Protein AF-A0A4D9E7C3-F1 (afdb_monomer_lite)

Secondary structure (DSSP, 8-state):
--HHHHHHHHHHHHHTT-S------PPPTTSS---GGG--B-S-TT--HHHHHHTT-EE--SSTTS-SEE-----STTSTT---GGGPPB-S-TT--HHHHHHTT-EE--SSTTS-SEE--S-TT-GGGG---GGGPPB-S-TT--HHHHHHTT-EE--SSTTS-SEEPPPPP-S---------S---------TT---SSSSSS--

Organism: NCBI:txid55544

pLDDT: mean 75.56, std 19.58, range [35.19, 97.5]

InterPro domains:
  IPR000519 P-type trefoil domain [PF00088] (32-72)
  IPR000519 P-type trefoil domain [PF00088] (81-121)
  IPR000519 P-type trefoil domain [PF00088] (130-170)
  IPR000519 P-type trefoil domain [PS51448] (30-73)
  IPR000519 P-type trefoil domain [PS51448] (79-122)
  IPR000519 P-type trefoil domain [PS51448] (128-171)
  IPR000519 P-type trefoil domain [SM00018] (30-76)
  IPR000519 P-type trefoil domain [SM00018] (79-125)
  IPR000519 P-type trefoil domain [SM00018] (128-174)
  IPR000519 P-type trefoil domain [cd00111] (30-72)
  IPR000519 P-type trefoil domain [cd00111] (79-121)
  IPR000519 P-type trefoil domain [cd00111] (129-170)
  IPR017957 P-type trefoil, conserved site [PS00025] (39-59)
  IPR017957 P-type trefoil, conserved site [PS00025] (137-157)
  IPR017994 P-type trefoil, chordata [PR00680] (134-146)
  IPR017994 P-type trefoil, chordata [PR00680] (146-158)
  IPR017994 P-type trefoil, chordata [PR00680] (158-170)
  IPR017994 P-type trefoil, chordata [PTHR13826] (1-73)
  IPR044913 P-type trefoil domain superfamily [G3DSA:4.10.110.10] (34-72)
  IPR044913 P-type trefoil domain superfamily [G3DSA:4.10.110.10] (83-121)

Structure (mmCIF, N/CA/C/O backbone):
data_AF-A0A4D9E7C3-F1
#
_entry.id   AF-A0A4D9E7C3-F1
#
loop_
_atom_site.group_PDB
_atom_site.id
_atom_site.type_symbol
_atom_site.label_atom_id
_atom_site.label_alt_id
_atom_site.label_comp_id
_atom_site.label_asym_id
_atom_site.label_entity_id
_atom_site.label_seq_id
_atom_site.pdbx_PDB_ins_code
_atom_site.Cartn_x
_atom_site.Cartn_y
_atom_site.Cartn_z
_atom_site.occupancy
_atom_site.B_iso_or_equiv
_atom_site.auth_seq_id
_atom_site.auth_comp_id
_atom_site.auth_asym_id
_atom_site.auth_atom_id
_atom_site.pdbx_PDB_model_num
ATOM 1 N N . MET A 1 1 ? 34.761 48.665 27.877 1.00 53.84 1 MET A N 1
ATOM 2 C CA . MET A 1 1 ? 33.623 48.718 26.934 1.00 53.84 1 MET A CA 1
ATOM 3 C C . MET A 1 1 ? 34.027 47.915 25.706 1.00 53.84 1 MET A C 1
ATOM 5 O O . MET A 1 1 ? 34.416 48.515 24.725 1.00 53.84 1 MET A O 1
ATOM 9 N N . GLU A 1 2 ? 34.029 46.582 25.768 1.00 56.28 2 GLU A N 1
ATOM 10 C CA . GLU A 1 2 ? 34.595 45.763 24.669 1.00 56.28 2 GLU A CA 1
ATOM 11 C C . GLU A 1 2 ? 33.835 44.456 24.399 1.00 56.28 2 GLU A C 1
ATOM 13 O O . GLU A 1 2 ? 33.918 43.936 23.296 1.00 56.28 2 GLU A O 1
ATOM 18 N N . GLU A 1 3 ? 33.000 43.961 25.321 1.00 56.41 3 GLU A N 1
ATOM 19 C CA . GLU A 1 3 ? 32.225 42.736 25.052 1.00 56.41 3 GLU A CA 1
ATOM 20 C C . GLU A 1 3 ? 31.032 42.944 24.107 1.00 56.41 3 GLU A C 1
ATOM 22 O O . GLU A 1 3 ? 30.694 42.062 23.324 1.00 56.41 3 GLU A O 1
ATOM 27 N N . LYS A 1 4 ? 30.378 44.112 24.141 1.00 58.12 4 LYS A N 1
ATOM 28 C CA . LYS A 1 4 ? 29.122 44.332 23.395 1.00 58.12 4 LYS A CA 1
ATOM 29 C C . LYS A 1 4 ? 29.332 44.518 21.887 1.00 58.12 4 LYS A C 1
ATOM 31 O O . LYS A 1 4 ? 28.432 44.221 21.108 1.00 58.12 4 LYS A O 1
ATOM 36 N N . GLY A 1 5 ? 30.512 44.993 21.482 1.00 59.72 5 GLY A N 1
ATOM 37 C CA . GLY A 1 5 ? 30.864 45.185 20.070 1.00 59.72 5 GLY A CA 1
ATOM 38 C C . GLY A 1 5 ? 31.138 43.866 19.348 1.00 59.72 5 GLY A C 1
ATOM 39 O O . GLY A 1 5 ? 30.768 43.710 18.187 1.00 59.72 5 GLY A O 1
ATOM 40 N N . PHE A 1 6 ? 31.702 42.889 20.063 1.00 66.31 6 PHE A N 1
ATOM 41 C CA . PHE A 1 6 ? 31.967 41.557 19.529 1.00 66.31 6 PHE A CA 1
ATOM 42 C C . PHE A 1 6 ? 30.669 40.821 19.176 1.00 66.31 6 PHE A C 1
ATOM 44 O O . PHE A 1 6 ? 30.525 40.301 18.072 1.00 66.31 6 PHE A O 1
ATOM 51 N N . TRP A 1 7 ? 29.681 40.865 20.073 1.00 70.69 7 TRP A N 1
ATOM 52 C CA . TRP A 1 7 ? 28.383 40.229 19.845 1.00 70.69 7 TRP A CA 1
ATOM 53 C C . TRP A 1 7 ? 27.626 40.804 18.642 1.00 70.69 7 TRP A C 1
ATOM 55 O O . TRP A 1 7 ? 26.988 40.051 17.910 1.00 70.69 7 TRP A O 1
ATOM 65 N N . LEU A 1 8 ? 27.732 42.111 18.384 1.00 66.19 8 LEU A N 1
ATOM 66 C CA . LEU A 1 8 ? 27.084 42.735 17.226 1.00 66.19 8 LEU A CA 1
ATOM 67 C C . LEU A 1 8 ? 27.743 42.340 15.896 1.00 66.19 8 LEU A C 1
ATOM 69 O O . LEU A 1 8 ? 27.032 42.093 14.925 1.00 66.19 8 LEU A O 1
ATOM 73 N N . LEU A 1 9 ? 29.073 42.205 15.851 1.00 63.06 9 LEU A N 1
ATOM 74 C CA . LEU A 1 9 ? 29.784 41.742 14.652 1.00 63.06 9 LEU A CA 1
ATOM 75 C C . LEU A 1 9 ? 29.476 40.275 14.320 1.00 63.06 9 LEU A C 1
ATOM 77 O O . LEU A 1 9 ? 29.310 39.931 13.150 1.00 63.06 9 LEU A O 1
ATOM 81 N N . VAL A 1 10 ? 29.329 39.425 15.340 1.00 66.56 10 VAL A N 1
ATOM 82 C CA . VAL A 1 10 ? 28.928 38.020 15.161 1.00 66.56 10 VAL A CA 1
ATOM 83 C C . VAL A 1 10 ? 27.518 37.921 14.571 1.00 66.56 10 VAL A C 1
ATOM 85 O O . VAL A 1 10 ? 27.291 37.124 13.666 1.00 66.56 10 VAL A O 1
ATOM 88 N N . ILE A 1 11 ? 26.577 38.758 15.018 1.00 67.44 11 ILE A N 1
ATOM 89 C CA . ILE A 1 11 ? 25.196 38.749 14.508 1.00 67.44 11 ILE A CA 1
ATOM 90 C C . ILE A 1 11 ? 25.136 39.158 13.027 1.00 67.44 11 ILE A C 1
ATOM 92 O O . ILE A 1 11 ? 24.404 38.538 12.256 1.00 67.44 11 ILE A O 1
ATOM 96 N N . VAL A 1 12 ? 25.929 40.149 12.605 1.00 67.25 12 VAL A N 1
ATOM 97 C CA . VAL A 1 12 ? 25.963 40.615 11.205 1.00 67.25 12 VAL A CA 1
ATOM 98 C C . VAL A 1 12 ? 26.547 39.550 10.268 1.00 67.25 12 VAL A C 1
ATOM 100 O O . VAL A 1 12 ? 25.977 39.293 9.211 1.00 67.25 12 VAL A O 1
ATOM 103 N N . LEU A 1 13 ? 27.612 38.850 10.677 1.00 59.44 13 LEU A N 1
ATOM 104 C CA . LEU A 1 13 ? 28.204 37.765 9.879 1.00 59.44 13 LEU A CA 1
ATOM 105 C C . LEU A 1 13 ? 27.279 36.543 9.738 1.00 59.44 13 LEU A C 1
ATOM 107 O O . LEU A 1 13 ? 27.315 35.853 8.721 1.00 59.44 13 LEU A O 1
ATOM 111 N N . VAL A 1 14 ? 26.427 36.280 10.734 1.00 62.06 14 VAL A N 1
ATOM 112 C CA . VAL A 1 14 ? 25.462 35.167 10.701 1.00 62.06 14 VAL A CA 1
ATOM 113 C C . VAL A 1 14 ? 24.253 35.481 9.809 1.00 62.06 14 VAL A C 1
ATOM 115 O O . VAL A 1 14 ? 23.675 34.567 9.216 1.00 62.06 14 VAL A O 1
ATOM 118 N N . LEU A 1 15 ? 23.875 36.757 9.678 1.00 58.59 15 LEU A N 1
ATOM 119 C CA . LEU A 1 15 ? 22.737 37.180 8.853 1.00 58.59 15 LEU A CA 1
ATOM 120 C C . LEU A 1 15 ? 23.064 37.255 7.350 1.00 58.59 15 LEU A C 1
ATOM 122 O O . LEU A 1 15 ? 22.177 37.016 6.535 1.00 58.59 15 LEU A O 1
ATOM 126 N N . GLU A 1 16 ? 24.323 37.489 6.975 1.00 58.06 16 GLU A N 1
ATOM 127 C CA . GLU A 1 16 ? 24.766 37.594 5.570 1.00 58.06 16 GLU A CA 1
ATOM 128 C C . GLU A 1 16 ? 25.025 36.226 4.888 1.00 58.06 16 GLU A C 1
ATOM 130 O O . GLU A 1 16 ? 25.179 36.151 3.674 1.00 58.06 16 GLU A O 1
ATOM 135 N N . CYS A 1 17 ? 25.026 35.106 5.623 1.00 51.28 17 CYS A N 1
ATOM 136 C CA . CYS A 1 17 ? 25.349 33.773 5.078 1.00 51.28 17 CYS A CA 1
ATOM 137 C C . CYS A 1 17 ? 24.114 32.963 4.608 1.00 51.28 17 CYS A C 1
ATOM 139 O O . CYS A 1 17 ? 24.162 31.741 4.477 1.00 51.28 17 CYS A O 1
ATOM 141 N N . ARG A 1 18 ? 22.966 33.621 4.394 1.00 59.06 18 ARG A N 1
ATOM 142 C CA . ARG A 1 18 ? 21.672 32.966 4.100 1.00 59.06 18 ARG A CA 1
ATOM 143 C C . ARG A 1 18 ? 21.289 32.895 2.617 1.00 59.06 18 ARG A C 1
ATOM 145 O O . ARG A 1 18 ? 20.160 32.508 2.328 1.00 59.06 18 ARG A O 1
ATOM 152 N N . ILE A 1 19 ? 22.175 33.225 1.677 1.00 59.31 19 ILE A N 1
ATOM 153 C CA . ILE A 1 19 ? 21.858 33.159 0.242 1.00 59.31 19 ILE A CA 1
ATOM 154 C C . ILE A 1 19 ? 22.905 32.304 -0.475 1.00 59.31 19 ILE A C 1
ATOM 156 O O . ILE A 1 19 ? 24.099 32.487 -0.265 1.00 59.31 19 ILE A O 1
ATOM 160 N N . LEU A 1 20 ? 22.411 31.408 -1.339 1.00 50.81 20 LEU A N 1
ATOM 161 C CA . LEU A 1 20 ? 23.094 30.398 -2.164 1.00 50.81 20 LEU A CA 1
ATOM 162 C C . LEU A 1 20 ? 23.192 28.986 -1.559 1.00 50.81 20 LEU A C 1
ATOM 164 O O . LEU A 1 20 ? 24.270 28.459 -1.304 1.00 50.81 20 LEU A O 1
ATOM 168 N N . VAL A 1 21 ? 22.039 28.318 -1.455 1.00 46.53 21 VAL A N 1
ATOM 169 C CA . VAL A 1 21 ? 21.972 26.865 -1.681 1.00 46.53 21 VAL A CA 1
ATOM 170 C C . VAL A 1 21 ? 20.920 26.613 -2.760 1.00 46.53 21 VAL A C 1
ATOM 172 O O . VAL A 1 21 ? 19.757 26.359 -2.466 1.00 46.53 21 VAL A O 1
ATOM 175 N N . GLU A 1 22 ? 21.325 26.713 -4.026 1.00 54.53 22 GLU A N 1
ATOM 176 C CA . GLU A 1 22 ? 20.626 26.017 -5.109 1.00 54.53 22 GLU A CA 1
ATOM 177 C C . GLU A 1 22 ? 21.086 24.557 -5.063 1.00 54.53 22 GLU A C 1
ATOM 179 O O . GLU A 1 22 ? 22.116 24.174 -5.617 1.00 54.53 22 GLU A O 1
ATOM 184 N N . GLY A 1 23 ? 20.351 23.748 -4.301 1.00 45.00 23 GLY A N 1
ATOM 185 C CA . GLY A 1 23 ? 20.506 22.302 -4.296 1.00 45.00 23 GLY A CA 1
ATOM 186 C C . GLY A 1 23 ? 19.915 21.723 -5.575 1.00 45.00 23 GLY A C 1
ATOM 187 O O . GLY A 1 23 ? 18.708 21.534 -5.666 1.00 45.00 23 GLY A O 1
ATOM 188 N N . GLY A 1 24 ? 20.767 21.417 -6.552 1.00 48.12 24 GLY A N 1
ATOM 189 C CA . GLY A 1 24 ? 20.470 20.340 -7.489 1.00 48.12 24 GLY A CA 1
ATOM 190 C C . GLY A 1 24 ? 20.453 19.037 -6.696 1.00 48.12 24 GLY A C 1
ATOM 191 O O . GLY A 1 24 ? 21.475 18.648 -6.129 1.00 48.12 24 GLY A O 1
ATOM 192 N N . GLU A 1 25 ? 19.290 18.402 -6.594 1.00 41.56 25 GLU A N 1
ATOM 193 C CA . GLU A 1 25 ? 19.115 17.134 -5.889 1.00 41.56 25 GLU A CA 1
ATOM 194 C C . GLU A 1 25 ? 19.869 16.021 -6.633 1.00 41.56 25 GLU A C 1
ATOM 196 O O . GLU A 1 25 ? 19.352 15.372 -7.539 1.00 41.56 25 GLU A O 1
ATOM 201 N N . ILE A 1 26 ? 21.133 15.813 -6.262 1.00 53.03 26 ILE A N 1
ATOM 202 C CA . ILE A 1 26 ? 21.861 14.582 -6.565 1.00 53.03 26 ILE A CA 1
ATOM 203 C C . ILE A 1 26 ? 21.306 13.515 -5.610 1.00 53.03 26 ILE A C 1
ATOM 205 O O . ILE A 1 26 ? 21.297 13.757 -4.396 1.00 53.03 26 ILE A O 1
ATOM 209 N N . PRO A 1 27 ? 20.840 12.354 -6.107 1.00 45.78 27 PRO A N 1
ATOM 210 C CA . PRO A 1 27 ? 20.301 11.305 -5.255 1.00 45.78 27 PRO A CA 1
ATOM 211 C C . PRO A 1 27 ? 21.325 10.915 -4.188 1.00 45.78 27 PRO A C 1
ATOM 213 O O . PRO A 1 27 ? 22.511 10.700 -4.455 1.00 45.78 27 PRO A O 1
ATOM 216 N N . SER A 1 28 ? 20.848 10.885 -2.946 1.00 45.25 28 SER A N 1
ATOM 217 C CA . SER A 1 28 ? 21.634 10.558 -1.765 1.00 45.25 28 SER A CA 1
ATOM 218 C C . SER A 1 28 ? 22.354 9.223 -1.968 1.00 45.25 28 SER A C 1
ATOM 220 O O . SER A 1 28 ? 21.742 8.210 -2.305 1.00 45.25 28 SER A O 1
ATOM 222 N N . THR A 1 29 ? 23.657 9.209 -1.690 1.00 48.66 29 THR A N 1
ATOM 223 C CA . THR A 1 29 ? 24.605 8.089 -1.847 1.00 48.66 29 THR A CA 1
ATOM 224 C C . THR A 1 29 ? 24.20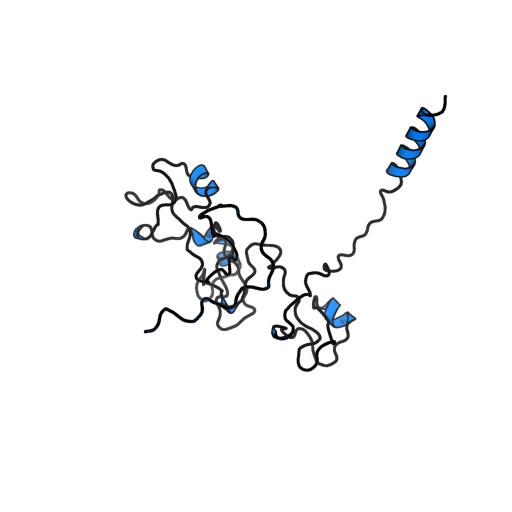0 6.762 -1.176 1.00 48.66 29 THR A C 1
ATOM 226 O O . THR A 1 29 ? 24.870 5.750 -1.371 1.00 48.66 29 THR A O 1
ATOM 229 N N . GLY A 1 30 ? 23.101 6.726 -0.415 1.00 56.12 30 GLY A N 1
ATOM 230 C CA . GLY A 1 30 ? 22.525 5.514 0.172 1.00 56.12 30 GLY A CA 1
ATOM 231 C C . GLY A 1 30 ? 21.569 4.721 -0.733 1.00 56.12 30 GLY A C 1
ATOM 232 O O . GLY A 1 30 ? 21.234 3.595 -0.382 1.00 56.12 30 GLY A O 1
ATOM 233 N N . GLU A 1 31 ? 21.121 5.258 -1.872 1.00 62.78 31 GLU A N 1
ATOM 234 C CA . GLU A 1 31 ? 20.143 4.590 -2.762 1.00 62.78 31 GLU A CA 1
ATOM 235 C C . GLU A 1 31 ? 20.776 3.567 -3.722 1.00 62.78 31 GLU A C 1
ATOM 237 O O . GLU A 1 31 ? 20.107 2.668 -4.224 1.00 62.78 31 GLU A O 1
ATOM 242 N N . CYS A 1 32 ? 22.089 3.641 -3.945 1.00 75.06 32 CYS A N 1
ATOM 243 C CA . CYS A 1 32 ? 22.807 2.710 -4.824 1.00 75.06 32 CYS A CA 1
ATOM 244 C C . CYS A 1 32 ? 23.469 1.537 -4.082 1.00 75.06 32 CYS A C 1
ATOM 246 O O . CYS A 1 32 ? 24.055 0.653 -4.711 1.00 75.06 32 CYS A O 1
ATOM 248 N N . ALA A 1 33 ? 23.391 1.512 -2.749 1.00 76.62 33 ALA A N 1
ATOM 249 C CA . ALA A 1 33 ? 23.982 0.464 -1.927 1.00 76.62 33 ALA A CA 1
ATOM 250 C C . ALA A 1 33 ? 23.064 -0.772 -1.885 1.00 76.62 33 ALA A C 1
ATOM 252 O O . ALA A 1 33 ? 22.085 -0.802 -1.144 1.00 76.62 33 ALA A O 1
ATOM 253 N N . MET A 1 34 ? 23.384 -1.803 -2.677 1.00 75.38 34 MET A N 1
ATOM 254 C CA . MET A 1 34 ? 22.637 -3.068 -2.710 1.00 75.38 34 MET A CA 1
ATOM 255 C C . MET A 1 34 ? 23.513 -4.295 -2.929 1.00 75.38 34 MET A C 1
ATOM 257 O O . MET A 1 34 ? 24.674 -4.194 -3.337 1.00 75.38 34 MET A O 1
ATOM 261 N N . ASN A 1 35 ? 22.921 -5.469 -2.708 1.00 79.75 35 ASN A N 1
ATOM 262 C CA . ASN A 1 35 ? 23.531 -6.738 -3.064 1.00 79.75 35 ASN A CA 1
ATOM 263 C C . ASN A 1 35 ? 23.804 -6.789 -4.575 1.00 79.75 35 ASN A C 1
ATOM 265 O O . ASN A 1 35 ? 22.903 -6.675 -5.405 1.00 79.75 35 ASN A O 1
ATOM 269 N N . VAL A 1 36 ? 25.072 -6.992 -4.926 1.00 86.88 36 VAL A N 1
ATOM 270 C CA . VAL A 1 36 ? 25.580 -7.024 -6.303 1.00 86.88 36 VAL A CA 1
ATOM 271 C C . VAL A 1 36 ? 24.852 -8.064 -7.162 1.00 86.88 36 VAL A C 1
ATOM 273 O O . VAL A 1 36 ? 24.601 -7.819 -8.338 1.00 86.88 36 VAL A O 1
ATOM 276 N N . LYS A 1 37 ? 24.464 -9.202 -6.573 1.00 84.31 37 LYS A N 1
ATOM 277 C CA . LYS A 1 37 ? 23.770 -10.292 -7.280 1.00 84.31 37 LYS A CA 1
ATOM 278 C C . LYS A 1 37 ? 22.292 -10.009 -7.550 1.00 84.31 37 LYS A C 1
ATOM 280 O O . LYS A 1 37 ? 21.686 -10.692 -8.365 1.00 84.31 37 LYS A O 1
ATOM 285 N N . GLU A 1 38 ? 21.709 -9.026 -6.872 1.00 82.19 38 GLU A N 1
ATOM 286 C CA . GLU A 1 38 ? 20.291 -8.661 -7.000 1.00 82.19 38 GLU A CA 1
ATOM 287 C C . GLU A 1 38 ? 20.074 -7.504 -7.984 1.00 82.19 38 GLU A C 1
ATOM 289 O O . GLU A 1 38 ? 18.944 -7.055 -8.186 1.00 82.19 38 GLU A O 1
ATOM 294 N N . ARG A 1 39 ? 21.153 -7.003 -8.600 1.00 88.81 39 ARG A N 1
ATOM 295 C CA . ARG A 1 39 ? 21.104 -5.895 -9.555 1.00 88.81 39 ARG A CA 1
ATOM 296 C C . ARG A 1 39 ? 20.213 -6.231 -10.737 1.00 88.81 39 ARG A C 1
ATOM 298 O O . ARG A 1 39 ? 20.392 -7.242 -11.414 1.00 88.81 39 ARG A O 1
ATOM 305 N N . GLN A 1 40 ? 19.303 -5.314 -11.032 1.00 86.06 40 GLN A N 1
ATOM 306 C CA . GLN A 1 40 ? 18.465 -5.374 -12.220 1.00 86.06 40 GLN A CA 1
ATOM 307 C C . GLN A 1 40 ? 18.958 -4.351 -13.234 1.00 86.06 40 GLN A C 1
ATOM 309 O O . GLN A 1 40 ? 19.106 -3.175 -12.904 1.00 86.06 40 GLN A O 1
ATOM 314 N N . ASN A 1 41 ? 19.212 -4.803 -14.461 1.00 92.19 41 ASN A N 1
ATOM 315 C CA . ASN A 1 41 ? 19.726 -3.963 -15.535 1.00 92.19 41 ASN A CA 1
ATOM 316 C C . ASN A 1 41 ? 18.765 -2.807 -15.868 1.00 92.19 41 ASN A C 1
ATOM 318 O O . ASN A 1 41 ? 17.580 -3.038 -16.093 1.00 92.19 41 ASN A O 1
ATOM 322 N N . CYS A 1 42 ? 19.297 -1.588 -15.943 1.00 87.88 42 CYS A N 1
ATOM 323 C CA . CYS A 1 42 ? 18.576 -0.368 -16.324 1.00 87.88 42 CYS A CA 1
ATOM 324 C C . CYS A 1 42 ? 19.110 0.264 -17.630 1.00 87.88 42 CYS A C 1
ATOM 326 O O . CYS A 1 42 ? 18.472 1.137 -18.219 1.00 87.88 42 CYS A O 1
ATOM 328 N N . GLY A 1 43 ? 20.277 -0.171 -18.113 1.00 89.56 43 GLY A N 1
ATOM 329 C CA . GLY A 1 43 ? 20.932 0.401 -19.290 1.00 89.56 43 GLY A CA 1
ATOM 330 C C . GLY A 1 43 ? 21.073 -0.570 -20.460 1.00 89.56 43 GLY A C 1
ATOM 331 O O . GLY A 1 43 ? 20.498 -1.656 -20.483 1.00 89.56 43 GLY A O 1
ATOM 332 N N . TYR A 1 44 ? 21.879 -0.168 -21.439 1.00 91.12 44 TYR A N 1
ATOM 333 C CA . TYR A 1 44 ? 22.351 -1.029 -22.523 1.00 91.12 44 TYR A CA 1
ATOM 334 C C . TYR A 1 44 ? 23.865 -1.257 -22.406 1.00 91.12 44 TYR A C 1
ATOM 336 O O . TYR A 1 44 ? 24.557 -0.560 -21.661 1.00 91.12 44 TYR A O 1
ATOM 344 N N . ALA A 1 45 ? 24.390 -2.241 -23.138 1.00 90.81 45 ALA A N 1
ATOM 345 C CA . ALA A 1 45 ? 25.815 -2.563 -23.122 1.00 90.81 45 ALA A CA 1
ATOM 346 C C . ALA A 1 45 ? 26.665 -1.370 -23.598 1.00 90.81 45 ALA A C 1
ATOM 348 O O . ALA A 1 45 ? 26.447 -0.845 -24.686 1.00 90.81 45 ALA A O 1
ATOM 349 N N . GLY A 1 46 ? 27.635 -0.945 -22.786 1.00 91.56 46 GLY A N 1
ATOM 350 C CA . GLY A 1 46 ? 28.498 0.200 -23.102 1.00 91.56 46 GLY A CA 1
ATOM 351 C C . GLY A 1 46 ? 27.883 1.577 -22.823 1.00 91.56 46 GLY A C 1
ATOM 352 O O . GLY A 1 46 ? 28.442 2.581 -23.256 1.00 91.56 46 GLY A O 1
ATOM 353 N N . ILE A 1 47 ? 26.755 1.649 -22.107 1.00 93.81 47 ILE A N 1
ATOM 354 C CA . ILE A 1 47 ? 26.186 2.922 -21.645 1.00 93.81 47 ILE A CA 1
ATOM 355 C C . ILE A 1 47 ? 27.210 3.733 -20.833 1.00 93.81 47 ILE A C 1
ATOM 357 O O . ILE A 1 47 ? 27.951 3.185 -20.013 1.00 93.81 47 ILE A O 1
ATOM 361 N N . SER A 1 48 ? 27.244 5.050 -21.050 1.00 95.44 48 SER A N 1
ATOM 362 C CA . SER A 1 48 ? 28.116 5.941 -20.279 1.00 95.44 48 SER A CA 1
ATOM 363 C C . SER A 1 48 ? 27.588 6.151 -18.857 1.00 95.44 48 SER A C 1
ATOM 365 O O . SER A 1 48 ? 26.382 6.078 -18.617 1.00 95.44 48 SER A O 1
ATOM 367 N N . VAL A 1 49 ? 28.486 6.476 -17.921 1.00 93.69 49 VAL A N 1
ATOM 368 C CA . VAL A 1 49 ? 28.129 6.807 -16.528 1.00 93.69 49 VAL A CA 1
ATOM 369 C C . VAL A 1 49 ? 27.058 7.899 -16.495 1.00 93.69 49 VAL A C 1
ATOM 371 O O . VAL A 1 49 ? 25.969 7.692 -15.969 1.00 93.69 49 VAL A O 1
ATOM 374 N N . LYS A 1 50 ? 27.327 9.018 -17.180 1.00 91.62 50 LYS A N 1
ATOM 375 C CA . LYS A 1 50 ? 26.434 10.178 -17.235 1.00 91.62 50 LYS A CA 1
ATOM 376 C C . LYS A 1 50 ? 25.058 9.832 -17.799 1.00 91.62 50 LYS A C 1
ATOM 378 O O . LYS A 1 50 ? 24.051 10.334 -17.311 1.00 91.62 50 LYS A O 1
ATOM 383 N N . GLU A 1 51 ? 24.992 8.997 -18.831 1.00 87.06 51 GLU A N 1
ATOM 384 C CA . GLU A 1 51 ? 23.712 8.605 -19.422 1.00 87.06 51 GLU A CA 1
ATOM 385 C C . GLU A 1 51 ? 22.925 7.648 -18.518 1.00 87.06 51 GLU A C 1
ATOM 387 O O . GLU A 1 51 ? 21.707 7.778 -18.408 1.00 87.06 51 GLU A O 1
ATOM 392 N N . CYS A 1 52 ? 23.605 6.723 -17.836 1.00 85.94 52 CYS A N 1
ATOM 393 C CA . CYS A 1 52 ? 22.979 5.863 -16.836 1.00 85.94 52 CYS A CA 1
ATOM 394 C C . CYS A 1 52 ? 22.378 6.685 -15.682 1.00 85.94 52 CYS A C 1
ATOM 396 O O . CYS A 1 52 ? 21.219 6.491 -15.321 1.00 85.94 52 CYS A O 1
ATOM 398 N N . GLU A 1 53 ? 23.133 7.656 -15.164 1.00 85.31 53 GLU A N 1
ATOM 399 C CA . GLU A 1 53 ? 22.685 8.552 -14.092 1.00 85.31 53 GLU A CA 1
ATOM 400 C C . GLU A 1 53 ? 21.551 9.475 -14.555 1.00 85.31 53 GLU A C 1
ATOM 402 O O . GLU A 1 53 ? 20.572 9.663 -13.838 1.00 85.31 53 GLU A O 1
ATOM 407 N N . THR A 1 54 ? 21.613 9.981 -15.794 1.00 80.88 54 THR A N 1
ATOM 408 C CA . THR A 1 54 ? 20.533 10.792 -16.394 1.00 80.88 54 THR A CA 1
ATOM 409 C C . THR A 1 54 ? 19.232 9.994 -16.533 1.00 80.88 54 THR A C 1
ATOM 411 O O . THR A 1 54 ? 18.145 10.559 -16.443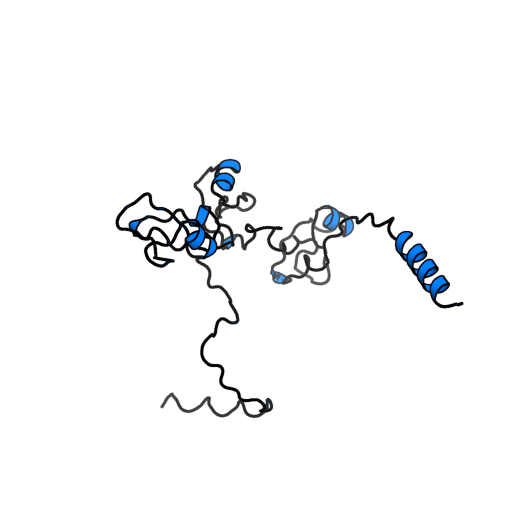 1.00 80.88 54 THR A O 1
ATOM 414 N N . LYS A 1 55 ? 19.319 8.668 -16.705 1.00 77.44 55 LYS A N 1
ATOM 415 C CA . LYS A 1 55 ? 18.167 7.749 -16.689 1.00 77.44 55 LYS A CA 1
ATOM 416 C C . LYS A 1 55 ? 17.633 7.460 -15.277 1.00 77.44 55 LYS A C 1
ATOM 418 O O . LYS A 1 55 ? 16.709 6.659 -15.144 1.00 77.44 55 LYS A O 1
ATOM 423 N N . GLY A 1 56 ? 18.188 8.092 -14.240 1.00 73.56 56 GLY A N 1
ATOM 424 C CA . GLY A 1 56 ? 17.807 7.878 -12.843 1.00 73.56 56 GLY A CA 1
ATOM 425 C C . GLY A 1 56 ? 18.306 6.546 -12.283 1.00 73.56 56 GLY A C 1
ATOM 426 O O . GLY A 1 56 ? 17.669 5.973 -11.399 1.00 73.56 56 GLY A O 1
ATOM 427 N N . CYS A 1 57 ? 19.403 6.018 -12.835 1.00 88.50 57 CYS A N 1
ATOM 428 C CA . CYS A 1 57 ? 19.959 4.721 -12.473 1.00 88.50 57 CYS A CA 1
ATOM 429 C C . CYS A 1 57 ? 21.334 4.816 -11.817 1.00 88.50 57 CYS A C 1
ATOM 431 O O . CYS A 1 57 ? 22.041 5.812 -11.941 1.00 88.50 57 CYS A O 1
ATOM 433 N N . CYS A 1 58 ? 21.699 3.763 -11.087 1.00 90.69 58 CYS A N 1
ATOM 434 C CA . CYS A 1 58 ? 22.995 3.645 -10.440 1.00 90.69 58 CYS A CA 1
ATOM 435 C C . CYS A 1 58 ? 24.008 3.026 -11.396 1.00 90.69 58 CYS A C 1
ATOM 437 O O . CYS A 1 58 ? 23.696 2.071 -12.113 1.00 90.69 58 CYS A O 1
ATOM 439 N N . PHE A 1 59 ? 25.237 3.537 -11.357 1.00 93.12 59 PHE A N 1
ATOM 440 C CA . PHE A 1 59 ? 26.349 2.996 -12.122 1.00 93.12 59 PHE A CA 1
ATOM 441 C C . PHE A 1 59 ? 27.435 2.430 -11.194 1.00 93.12 59 PHE A C 1
ATOM 443 O O . PHE A 1 59 ? 27.979 3.147 -10.360 1.00 93.12 59 PHE A O 1
ATOM 450 N N . ASP A 1 60 ? 27.778 1.150 -11.348 1.00 92.62 60 ASP A N 1
ATOM 451 C CA . ASP A 1 60 ? 28.919 0.513 -10.677 1.00 92.62 60 ASP A CA 1
ATOM 452 C C . ASP A 1 60 ? 29.489 -0.633 -11.526 1.00 92.62 60 ASP A C 1
ATOM 454 O O . ASP A 1 60 ? 28.906 -1.718 -11.611 1.00 92.62 60 ASP A O 1
ATOM 458 N N . ALA A 1 61 ? 30.671 -0.395 -12.097 1.00 92.81 61 ALA A N 1
ATOM 459 C CA . ALA A 1 61 ? 31.410 -1.337 -12.938 1.00 92.81 61 ALA A CA 1
ATOM 460 C C . ALA A 1 61 ? 32.457 -2.177 -12.178 1.00 92.81 61 ALA A C 1
ATOM 462 O O . ALA A 1 61 ? 33.265 -2.865 -12.798 1.00 92.81 61 ALA A O 1
ATOM 463 N N . LYS A 1 62 ? 32.474 -2.140 -10.837 1.00 93.12 62 LYS A N 1
ATOM 464 C CA . LYS A 1 62 ? 33.455 -2.868 -10.013 1.00 93.12 62 LYS A CA 1
ATOM 465 C C . LYS A 1 62 ? 33.361 -4.390 -10.147 1.00 93.12 62 LYS A C 1
ATOM 467 O O . LYS A 1 62 ? 34.353 -5.082 -9.922 1.00 93.12 62 LYS A O 1
ATOM 472 N N . TYR A 1 63 ? 32.179 -4.912 -10.469 1.00 90.06 63 TYR A N 1
ATOM 473 C CA . TYR A 1 63 ? 31.912 -6.347 -10.497 1.00 90.06 63 TYR A CA 1
ATOM 474 C C . TYR A 1 63 ? 31.664 -6.829 -11.935 1.00 90.06 63 TYR A C 1
ATOM 476 O O . TYR A 1 63 ? 30.778 -6.293 -12.610 1.00 90.06 63 TYR A O 1
ATOM 484 N N . PRO A 1 64 ? 32.423 -7.830 -12.414 1.00 86.19 64 PRO A N 1
ATOM 485 C CA . PRO A 1 64 ? 32.131 -8.491 -13.680 1.00 86.19 64 PRO A CA 1
ATOM 486 C C . PRO A 1 64 ? 30.846 -9.331 -13.569 1.00 86.19 64 PRO A C 1
ATOM 488 O O . PRO A 1 64 ? 30.424 -9.692 -12.470 1.00 86.19 64 PRO A O 1
ATOM 491 N N . ASP A 1 65 ? 30.220 -9.620 -14.712 1.00 88.75 65 ASP A N 1
ATOM 492 C CA . ASP A 1 65 ? 29.048 -10.507 -14.855 1.00 88.75 65 ASP A CA 1
ATOM 493 C C . ASP A 1 65 ? 27.738 -10.045 -14.192 1.00 88.75 65 ASP A C 1
ATOM 495 O O . ASP A 1 65 ? 26.773 -10.803 -14.096 1.00 88.75 65 ASP A O 1
ATOM 499 N N . VAL A 1 66 ? 27.660 -8.780 -13.780 1.00 90.88 66 VAL A N 1
ATOM 500 C CA . VAL A 1 66 ? 26.425 -8.144 -13.303 1.00 90.88 66 VAL A CA 1
ATOM 501 C C . VAL A 1 66 ? 26.171 -6.831 -14.045 1.00 90.88 66 VAL A C 1
ATOM 503 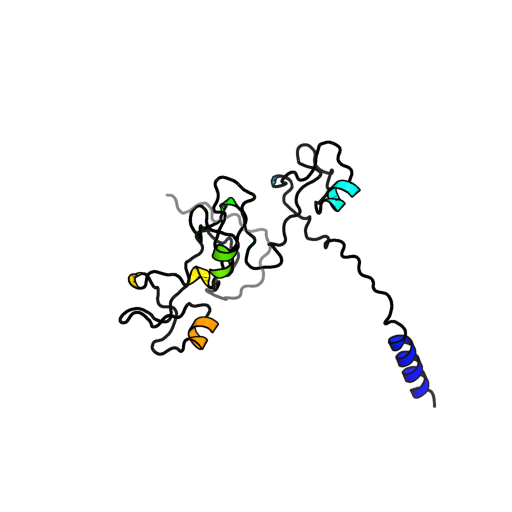O O . VAL A 1 66 ? 27.114 -6.230 -14.564 1.00 90.88 66 VAL A O 1
ATOM 506 N N . PRO A 1 67 ? 24.920 -6.338 -14.099 1.00 93.31 67 PRO A N 1
ATOM 507 C CA . PRO A 1 67 ? 24.630 -5.065 -14.746 1.00 93.31 67 PRO A CA 1
ATOM 508 C C . PRO A 1 67 ? 25.400 -3.905 -14.102 1.00 93.31 67 PRO A C 1
ATOM 510 O O . PRO A 1 67 ? 25.327 -3.696 -12.889 1.00 93.31 67 PRO A O 1
ATOM 513 N N . TRP A 1 68 ? 26.123 -3.140 -14.924 1.00 94.50 68 TRP A N 1
ATOM 514 C CA . TRP A 1 68 ? 26.855 -1.950 -14.474 1.00 94.50 68 TRP A CA 1
ATOM 515 C C . TRP A 1 68 ? 25.946 -0.743 -14.321 1.00 94.50 68 TRP A C 1
ATOM 517 O O . TRP A 1 68 ? 26.101 -0.003 -13.362 1.00 94.50 68 TRP A O 1
ATOM 527 N N . CYS A 1 69 ? 24.982 -0.581 -15.229 1.00 93.94 69 CYS A N 1
ATOM 528 C CA . CYS A 1 69 ? 23.879 0.352 -15.063 1.00 93.94 69 CYS A CA 1
ATOM 529 C C . CYS A 1 69 ? 22.668 -0.412 -14.534 1.00 93.94 69 CYS A C 1
ATOM 531 O O . CYS A 1 69 ? 22.068 -1.217 -15.253 1.00 93.94 69 CYS A O 1
ATOM 533 N N . PHE A 1 70 ? 22.321 -0.186 -13.276 1.00 91.44 70 PHE A N 1
ATOM 534 C CA . PHE A 1 70 ? 21.264 -0.909 -12.584 1.00 91.44 70 PHE A CA 1
ATOM 535 C C . PHE A 1 70 ? 20.281 0.055 -11.937 1.00 91.44 70 PHE A C 1
ATOM 537 O O . PHE A 1 70 ? 20.611 1.201 -11.632 1.00 91.44 70 PHE A O 1
ATOM 544 N N . TYR A 1 71 ? 19.049 -0.403 -11.746 1.00 83.88 71 TYR A N 1
ATOM 545 C CA . TYR A 1 71 ? 18.073 0.381 -11.000 1.00 83.88 71 TYR A CA 1
ATOM 546 C C . TYR A 1 71 ? 18.595 0.631 -9.580 1.00 83.88 71 TYR A C 1
ATOM 548 O O . TYR A 1 71 ? 19.101 -0.319 -8.975 1.00 83.88 71 TYR A O 1
ATOM 556 N N . PRO A 1 72 ? 18.478 1.858 -9.033 1.00 77.62 72 PRO A N 1
ATOM 557 C CA . PRO A 1 72 ? 18.785 2.096 -7.633 1.00 77.62 72 PRO A CA 1
ATOM 558 C C . PRO A 1 72 ? 18.000 1.114 -6.784 1.00 77.62 72 PRO A C 1
ATOM 560 O O . PRO A 1 72 ? 16.870 0.734 -7.120 1.00 77.62 72 PRO A O 1
ATOM 563 N N . HIS A 1 73 ? 18.589 0.723 -5.659 1.00 66.44 73 HIS A N 1
ATOM 564 C CA . HIS A 1 73 ? 17.780 0.152 -4.610 1.00 66.44 73 HIS A CA 1
ATOM 565 C C . HIS A 1 73 ? 16.845 1.265 -4.197 1.00 66.44 73 HIS A C 1
ATOM 567 O O . HIS A 1 73 ? 17.252 2.224 -3.544 1.00 66.44 73 HIS A O 1
ATOM 573 N N . LEU A 1 74 ? 15.593 1.164 -4.632 1.00 50.81 74 LEU A N 1
ATOM 574 C CA . LEU A 1 74 ? 14.571 2.061 -4.156 1.00 50.81 74 LEU A CA 1
ATOM 575 C C . LEU A 1 74 ? 14.664 1.976 -2.631 1.00 50.81 74 LEU A C 1
ATOM 577 O O . LEU A 1 74 ? 14.292 0.964 -2.029 1.00 50.81 74 LEU A O 1
ATOM 581 N N . LYS A 1 75 ? 15.136 3.053 -1.987 1.00 49.12 75 LYS A N 1
ATOM 582 C CA . LYS A 1 75 ? 14.466 3.465 -0.763 1.00 49.12 75 LYS A CA 1
ATOM 583 C C . LYS A 1 75 ? 13.010 3.411 -1.146 1.00 49.12 75 LYS A C 1
ATOM 585 O O . LYS A 1 75 ? 12.602 4.054 -2.107 1.00 49.12 75 LYS A O 1
ATOM 590 N N . LYS A 1 76 ? 12.353 2.430 -0.550 1.00 40.66 76 LYS A N 1
ATOM 591 C CA . LYS A 1 76 ? 11.063 1.900 -0.925 1.00 40.66 76 LYS A CA 1
ATOM 592 C C . LYS A 1 76 ? 10.067 3.043 -1.164 1.00 40.66 76 LYS A C 1
ATOM 594 O O . LYS A 1 76 ? 9.297 3.345 -0.268 1.00 40.66 76 LYS A O 1
ATOM 599 N N . GLY A 1 77 ? 10.017 3.602 -2.376 1.00 40.31 77 GLY A N 1
ATOM 600 C CA . GLY A 1 77 ? 9.274 4.828 -2.626 1.00 40.31 77 GLY A CA 1
ATOM 601 C C . GLY A 1 77 ? 9.649 5.918 -1.617 1.00 40.31 77 GLY A C 1
ATOM 602 O O . GLY A 1 77 ? 10.342 5.726 -0.621 1.00 40.31 77 GLY A O 1
ATOM 603 N N . THR A 1 78 ? 9.112 7.097 -1.803 1.00 37.75 78 THR A N 1
ATOM 604 C CA . THR A 1 78 ? 8.970 8.040 -0.695 1.00 37.75 78 THR A CA 1
ATOM 605 C C . THR A 1 78 ? 7.689 7.741 0.099 1.00 37.75 78 THR A C 1
ATOM 607 O O . THR A 1 78 ? 7.091 8.642 0.671 1.00 37.75 78 THR A O 1
ATOM 610 N N . GLY A 1 79 ? 7.239 6.475 0.154 1.00 57.44 79 GLY A N 1
ATOM 611 C CA . GLY A 1 79 ? 5.932 6.129 0.711 1.00 57.44 79 GLY A CA 1
ATOM 612 C C . GLY A 1 79 ? 5.655 4.635 0.885 1.00 57.44 79 GLY A C 1
ATOM 613 O O . GLY A 1 79 ? 6.430 3.763 0.501 1.00 57.44 79 GLY A O 1
ATOM 614 N N . GLU A 1 80 ? 4.487 4.356 1.454 1.00 64.06 80 GLU A N 1
ATOM 615 C CA . GLU A 1 80 ? 3.951 3.065 1.915 1.00 64.06 80 GLU A CA 1
ATOM 616 C C . GLU A 1 80 ? 3.969 1.916 0.878 1.00 64.06 80 GLU A C 1
ATOM 618 O O . GLU A 1 80 ? 3.718 0.761 1.231 1.00 64.06 80 GLU A O 1
ATOM 623 N N . CYS A 1 81 ? 4.275 2.203 -0.391 1.00 77.44 81 CYS A N 1
ATOM 624 C CA . CYS A 1 81 ? 3.970 1.358 -1.544 1.00 77.44 81 CYS A CA 1
ATOM 625 C C . CYS A 1 81 ? 5.114 0.564 -2.160 1.00 77.44 81 CYS A C 1
ATOM 627 O O . CYS A 1 81 ? 4.882 -0.218 -3.079 1.00 77.44 81 CYS A O 1
ATOM 629 N N . ALA A 1 82 ? 6.345 0.708 -1.695 1.00 74.56 82 ALA A N 1
ATOM 630 C CA . ALA A 1 82 ? 7.421 -0.066 -2.292 1.00 74.56 82 ALA A CA 1
ATOM 631 C C . ALA A 1 82 ? 7.743 -1.327 -1.499 1.00 74.56 82 ALA A C 1
ATOM 633 O O . ALA A 1 82 ? 7.806 -1.376 -0.267 1.00 74.56 82 ALA A O 1
ATOM 634 N N . MET A 1 83 ? 7.953 -2.394 -2.253 1.00 73.44 83 MET A N 1
ATOM 635 C CA . MET A 1 83 ? 8.177 -3.738 -1.754 1.00 73.44 83 MET A CA 1
ATOM 636 C C . MET A 1 83 ? 8.756 -4.617 -2.848 1.00 73.44 83 MET A C 1
ATOM 638 O O . MET A 1 83 ? 8.752 -4.238 -4.020 1.00 73.44 83 MET A O 1
ATOM 642 N N . ASN A 1 84 ? 9.237 -5.797 -2.461 1.00 77.44 84 ASN A N 1
ATOM 643 C CA . ASN A 1 84 ? 9.606 -6.814 -3.426 1.00 77.44 84 ASN A CA 1
ATOM 644 C C . ASN A 1 84 ? 8.380 -7.149 -4.284 1.00 77.44 84 ASN A C 1
ATOM 646 O O . ASN A 1 84 ? 7.292 -7.425 -3.775 1.00 77.44 84 ASN A O 1
ATOM 650 N N . VAL A 1 85 ? 8.567 -7.122 -5.598 1.00 81.44 85 VAL A N 1
ATOM 651 C CA . VAL A 1 85 ? 7.520 -7.375 -6.587 1.00 81.44 85 VAL A CA 1
ATOM 652 C C . VAL A 1 85 ? 6.884 -8.760 -6.396 1.00 81.44 85 VAL A C 1
ATOM 654 O O . VAL A 1 85 ? 5.676 -8.906 -6.557 1.00 81.44 85 VAL A O 1
ATOM 657 N N . LYS A 1 86 ? 7.669 -9.760 -5.973 1.00 81.31 86 LYS A N 1
ATOM 658 C CA . LYS A 1 86 ? 7.191 -11.130 -5.719 1.00 81.31 86 LYS A CA 1
ATOM 659 C C . LYS A 1 86 ? 6.375 -11.269 -4.433 1.00 81.31 86 LYS A C 1
ATOM 661 O O . LYS A 1 86 ? 5.628 -12.228 -4.286 1.00 81.31 86 LYS A O 1
ATOM 666 N N . GLU A 1 87 ? 6.501 -10.326 -3.504 1.00 83.56 87 GLU A N 1
ATOM 667 C CA . GLU A 1 87 ? 5.763 -10.331 -2.233 1.00 83.56 87 GLU A CA 1
ATOM 668 C C . GLU A 1 87 ? 4.409 -9.618 -2.337 1.00 83.56 87 GLU A C 1
ATOM 670 O O . GLU A 1 87 ? 3.659 -9.560 -1.355 1.00 83.56 87 GLU A O 1
ATOM 675 N N . ARG A 1 88 ? 4.099 -9.029 -3.502 1.00 87.81 88 ARG A N 1
ATOM 676 C CA . ARG A 1 88 ? 2.869 -8.268 -3.721 1.00 87.81 88 ARG A CA 1
ATOM 677 C C . ARG A 1 88 ? 1.656 -9.135 -3.434 1.00 87.81 88 ARG A C 1
ATOM 679 O O . ARG A 1 88 ? 1.447 -10.184 -4.035 1.00 87.81 88 ARG A O 1
ATOM 686 N N . GLN A 1 89 ? 0.822 -8.648 -2.528 1.00 90.31 89 GLN A N 1
ATOM 687 C CA . GLN A 1 89 ? -0.480 -9.239 -2.260 1.00 90.31 89 GLN A CA 1
ATOM 688 C C . GLN A 1 8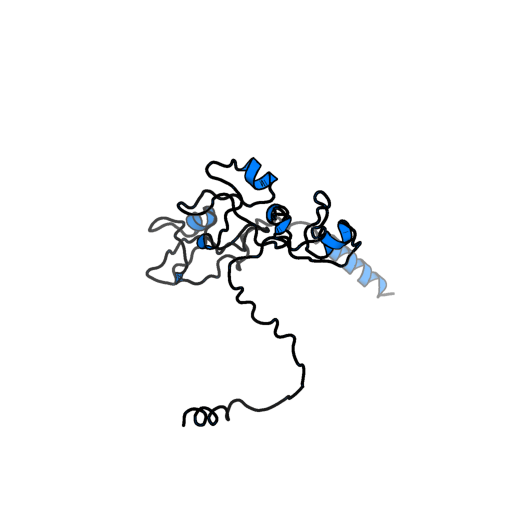9 ? -1.520 -8.441 -3.021 1.00 90.31 89 GLN A C 1
ATOM 690 O O . GLN A 1 89 ? -1.595 -7.224 -2.855 1.00 90.31 89 GLN A O 1
ATOM 695 N N . ASN A 1 90 ? -2.298 -9.133 -3.847 1.00 93.44 90 ASN A N 1
ATOM 696 C CA . ASN A 1 90 ? -3.336 -8.517 -4.657 1.00 93.44 90 ASN A CA 1
ATOM 697 C C . ASN A 1 90 ? -4.326 -7.724 -3.788 1.00 93.44 90 ASN A C 1
ATOM 699 O O . ASN A 1 90 ? -4.842 -8.252 -2.809 1.00 93.44 90 ASN A O 1
ATOM 703 N N . CYS A 1 91 ? -4.584 -6.481 -4.186 1.00 92.69 91 CYS A N 1
ATOM 704 C CA . CYS A 1 91 ? -5.478 -5.521 -3.528 1.00 92.69 91 CYS A CA 1
ATOM 705 C C . CYS A 1 91 ? -6.605 -5.054 -4.468 1.00 92.69 91 CYS A C 1
ATOM 707 O O . CYS A 1 91 ? -7.409 -4.190 -4.128 1.00 92.69 91 CYS A O 1
ATOM 709 N N . GLY A 1 92 ? -6.664 -5.618 -5.678 1.00 93.31 92 GLY A N 1
ATOM 710 C CA . GLY A 1 92 ? -7.641 -5.265 -6.699 1.00 93.31 92 GLY A CA 1
ATOM 711 C C . GLY A 1 92 ? -8.150 -6.483 -7.461 1.00 93.31 92 GLY A C 1
ATOM 712 O O . GLY A 1 92 ? -8.271 -7.581 -6.921 1.00 93.31 92 GLY A O 1
ATOM 713 N N . TYR A 1 93 ? -8.465 -6.274 -8.733 1.00 94.44 93 TYR A N 1
ATOM 714 C CA . TYR A 1 93 ? -8.940 -7.303 -9.653 1.00 94.44 93 TYR A CA 1
ATOM 715 C C . TYR A 1 93 ? -8.343 -7.068 -11.048 1.00 94.44 93 TYR A C 1
ATOM 717 O O . TYR A 1 93 ? -7.736 -6.026 -11.308 1.00 94.44 93 TYR A O 1
ATOM 725 N N . ALA A 1 94 ? -8.479 -8.046 -11.944 1.00 92.81 94 ALA A N 1
ATOM 726 C CA . ALA A 1 94 ? -7.931 -7.958 -13.296 1.00 92.81 94 ALA A CA 1
ATOM 727 C C . ALA A 1 94 ? -8.535 -6.771 -14.070 1.00 92.81 94 ALA A C 1
ATOM 729 O O . ALA A 1 94 ? -9.753 -6.644 -14.158 1.00 92.81 94 ALA A O 1
ATOM 730 N N . GLY A 1 95 ? -7.685 -5.909 -14.633 1.00 92.25 95 GLY A N 1
ATOM 731 C CA . GLY A 1 95 ? -8.123 -4.726 -15.385 1.00 92.25 95 GLY A CA 1
ATOM 732 C C . GLY A 1 95 ? -8.545 -3.524 -14.530 1.00 92.25 95 GLY A C 1
ATOM 733 O O . GLY A 1 95 ? -9.066 -2.558 -15.082 1.00 92.25 95 GLY A O 1
ATOM 734 N N . ILE A 1 96 ? -8.319 -3.551 -13.210 1.00 94.94 96 ILE A N 1
ATOM 735 C CA . ILE A 1 96 ? -8.563 -2.394 -12.339 1.00 94.94 96 ILE A CA 1
ATOM 736 C C . ILE A 1 96 ? -7.797 -1.157 -12.833 1.00 94.94 96 ILE A C 1
ATOM 738 O O . ILE A 1 96 ? -6.624 -1.237 -13.204 1.00 94.94 96 ILE A O 1
ATOM 742 N N . SER A 1 97 ? -8.459 0.001 -12.821 1.00 93.44 97 SER A N 1
ATOM 743 C CA . SER A 1 97 ? -7.813 1.266 -13.179 1.00 93.44 97 SER A CA 1
ATOM 744 C C . SER A 1 97 ? -6.845 1.734 -12.088 1.00 93.44 97 SER A C 1
ATOM 746 O O . SER A 1 97 ? -7.038 1.442 -10.905 1.00 93.44 97 SER A O 1
ATOM 748 N N . VAL A 1 98 ? -5.840 2.526 -12.477 1.00 88.38 98 VAL A N 1
ATOM 749 C CA . VAL A 1 98 ? -4.901 3.174 -11.541 1.00 88.38 98 VAL A CA 1
ATOM 750 C C . VAL A 1 98 ? -5.668 3.933 -10.457 1.00 88.38 98 VAL A C 1
ATOM 752 O O . VAL A 1 98 ? -5.520 3.654 -9.271 1.00 88.38 98 VAL A O 1
ATOM 755 N N . LYS A 1 99 ? -6.591 4.805 -10.884 1.00 86.94 99 LYS A N 1
ATOM 756 C CA . LYS A 1 99 ? -7.390 5.650 -9.993 1.00 86.94 99 LYS A CA 1
ATOM 757 C C . LYS A 1 99 ? -8.216 4.837 -9.000 1.00 86.94 99 LYS A C 1
ATOM 759 O O . LYS A 1 99 ? -8.300 5.206 -7.833 1.00 86.94 99 LYS A O 1
ATOM 764 N N . GLU A 1 100 ? -8.849 3.750 -9.440 1.00 90.94 100 GLU A N 1
ATOM 765 C CA . GLU A 1 100 ? -9.645 2.919 -8.533 1.00 90.94 100 GLU A CA 1
ATOM 766 C C . GLU A 1 100 ? -8.762 2.188 -7.516 1.00 90.94 100 GLU A C 1
ATOM 768 O O . GLU A 1 100 ? -9.119 2.113 -6.341 1.00 90.94 100 GLU A O 1
ATOM 773 N N . CYS A 1 101 ? -7.602 1.680 -7.943 1.00 90.94 101 CYS A N 1
ATOM 774 C CA . CYS A 1 101 ? -6.639 1.055 -7.042 1.00 90.94 101 CYS A CA 1
ATOM 775 C C . CYS A 1 101 ? -6.166 2.035 -5.954 1.00 90.94 101 CYS A C 1
ATOM 777 O O . CYS A 1 101 ? -6.216 1.721 -4.766 1.00 90.94 101 CYS A O 1
ATOM 779 N N . GLU A 1 102 ? -5.788 3.249 -6.350 1.00 86.00 102 GLU A N 1
ATOM 780 C CA . GLU A 1 102 ? -5.339 4.298 -5.429 1.00 86.00 102 GLU A CA 1
ATOM 781 C C . GLU A 1 102 ? -6.469 4.790 -4.516 1.00 86.00 102 GLU A C 1
ATOM 783 O O . GLU A 1 102 ? -6.253 4.994 -3.326 1.00 86.00 102 GLU A O 1
ATOM 788 N N . THR A 1 103 ? -7.703 4.894 -5.027 1.00 84.62 103 THR A N 1
ATOM 789 C CA . THR A 1 103 ? -8.885 5.268 -4.222 1.00 84.62 103 THR A CA 1
ATOM 790 C C . THR A 1 103 ? -9.167 4.246 -3.120 1.00 84.62 103 THR A C 1
ATOM 792 O O . THR A 1 103 ? -9.635 4.609 -2.044 1.00 84.62 103 THR A O 1
ATOM 795 N N . LYS A 1 104 ? -8.844 2.966 -3.346 1.00 85.69 104 LYS A N 1
ATOM 796 C CA . LYS A 1 104 ? -8.919 1.931 -2.304 1.00 85.69 104 LYS A CA 1
ATOM 797 C C . LYS A 1 104 ? -7.829 2.080 -1.237 1.00 85.69 104 LYS A C 1
ATOM 799 O O . LYS A 1 104 ? -7.879 1.365 -0.243 1.00 85.69 104 LYS A O 1
ATOM 804 N N . GLY A 1 105 ? -6.851 2.969 -1.423 1.00 84.19 105 GLY A N 1
ATOM 805 C CA . GLY A 1 105 ? -5.655 3.069 -0.586 1.00 84.19 105 GLY A CA 1
ATOM 806 C C . GLY A 1 105 ? -4.655 1.941 -0.855 1.00 84.19 105 GLY A C 1
ATOM 807 O O . GLY A 1 105 ? -3.912 1.548 0.044 1.00 84.19 105 GLY A O 1
ATOM 808 N N . CYS A 1 106 ? -4.699 1.351 -2.053 1.00 92.06 106 CYS A N 1
ATOM 809 C CA . CYS A 1 106 ? -3.731 0.366 -2.526 1.00 92.06 106 CYS A CA 1
ATOM 810 C C . CYS A 1 106 ? -2.647 1.046 -3.376 1.00 92.06 106 CYS A C 1
ATOM 812 O O . CYS A 1 106 ? -2.764 2.199 -3.783 1.00 92.06 106 CYS A O 1
ATOM 814 N N . CYS A 1 107 ? -1.613 0.280 -3.703 1.00 91.69 107 CYS A N 1
ATOM 815 C CA . CYS A 1 107 ? -0.520 0.689 -4.571 1.00 91.69 107 CYS A CA 1
ATOM 816 C C . CYS A 1 107 ? -0.721 0.134 -5.978 1.00 91.69 107 CYS A C 1
ATOM 818 O O . CYS A 1 107 ? -1.124 -1.023 -6.120 1.00 91.69 107 CYS A O 1
ATOM 820 N N . PHE A 1 108 ? -0.390 0.919 -7.004 1.00 93.00 108 PHE A N 1
ATOM 821 C CA . PHE A 1 108 ? -0.469 0.487 -8.397 1.00 93.00 108 PHE A CA 1
ATOM 822 C C . PHE A 1 108 ? 0.910 0.493 -9.074 1.00 93.00 108 PHE A C 1
ATOM 824 O O . PHE A 1 108 ? 1.601 1.506 -9.070 1.00 93.00 108 PHE A O 1
ATOM 831 N N . ASP A 1 109 ? 1.303 -0.626 -9.687 1.00 89.75 109 ASP A N 1
ATOM 832 C CA . ASP A 1 109 ? 2.465 -0.719 -10.578 1.00 89.75 109 ASP A CA 1
ATOM 833 C C . ASP A 1 109 ? 2.311 -1.885 -11.569 1.00 89.75 109 ASP A C 1
ATOM 835 O O . ASP A 1 109 ? 2.419 -3.057 -11.194 1.00 89.75 109 ASP A O 1
ATOM 839 N N . ALA A 1 110 ? 2.118 -1.543 -12.844 1.00 89.25 110 ALA A N 1
ATOM 840 C CA . ALA A 1 110 ? 1.939 -2.482 -13.952 1.00 89.25 110 ALA A CA 1
ATOM 841 C C . ALA A 1 110 ? 3.234 -2.820 -14.716 1.00 89.25 110 ALA A C 1
ATOM 843 O O . ALA A 1 110 ? 3.181 -3.474 -15.755 1.00 89.25 110 ALA A O 1
ATOM 844 N N . LYS A 1 111 ? 4.408 -2.390 -14.233 1.00 85.62 111 LYS A N 1
ATOM 845 C CA . LYS A 1 111 ? 5.696 -2.616 -14.910 1.00 85.62 111 LYS A CA 1
ATOM 846 C C . LYS A 1 111 ? 6.065 -4.099 -15.034 1.00 85.62 111 LYS A C 1
ATOM 848 O O . LYS A 1 111 ? 6.799 -4.470 -15.947 1.00 85.62 111 LYS A O 1
ATOM 853 N N . TYR A 1 112 ? 5.589 -4.935 -14.112 1.00 82.25 112 TYR A N 1
ATOM 854 C CA . TYR A 1 112 ? 5.982 -6.338 -14.011 1.00 82.25 112 TYR A CA 1
ATOM 855 C C . TYR A 1 112 ? 4.823 -7.267 -14.415 1.00 82.25 112 TYR A C 1
ATOM 857 O O . TYR A 1 112 ? 3.719 -7.129 -13.876 1.00 82.25 112 TYR A O 1
ATOM 865 N N . PRO A 1 113 ? 5.045 -8.211 -15.346 1.00 80.50 113 PRO A N 1
ATOM 866 C CA . PRO A 1 113 ? 4.063 -9.238 -15.681 1.00 80.50 113 PRO A CA 1
ATOM 867 C C . PRO A 1 113 ? 3.950 -10.288 -14.564 1.00 80.50 113 PRO A C 1
ATOM 869 O O . PRO A 1 113 ? 4.819 -10.383 -13.697 1.00 80.50 113 PRO A O 1
ATOM 872 N N . ASP A 1 114 ? 2.868 -11.070 -14.595 1.00 85.31 114 ASP A N 1
ATOM 873 C CA . ASP A 1 114 ? 2.617 -12.227 -13.714 1.00 85.31 114 ASP A CA 1
ATOM 874 C C . ASP A 1 114 ? 2.599 -11.935 -12.203 1.00 85.31 114 ASP A C 1
ATOM 876 O O . ASP A 1 114 ? 2.688 -12.837 -11.369 1.00 85.31 114 ASP A O 1
ATOM 880 N N . VAL A 1 115 ? 2.438 -10.667 -11.831 1.00 88.19 115 VAL A N 1
ATOM 881 C CA . VAL A 1 115 ? 2.303 -10.214 -10.444 1.00 88.19 115 VAL A CA 1
ATOM 882 C C . VAL A 1 115 ? 1.137 -9.237 -10.322 1.00 88.19 115 VAL A C 1
ATOM 884 O O . VAL A 1 115 ? 0.764 -8.597 -11.308 1.00 88.19 115 VAL A O 1
ATOM 887 N N . PRO A 1 116 ? 0.545 -9.073 -9.125 1.00 94.19 116 PRO A N 1
ATOM 888 C CA . PRO A 1 116 ? -0.539 -8.119 -8.947 1.00 94.19 116 PRO A CA 1
ATOM 889 C C . PRO A 1 116 ? -0.092 -6.688 -9.263 1.00 94.19 116 PRO A C 1
ATOM 891 O O . PRO A 1 116 ? 0.870 -6.180 -8.679 1.00 94.19 116 PRO A O 1
ATOM 894 N N . TRP A 1 117 ? -0.816 -6.029 -10.168 1.00 94.12 117 TRP A N 1
ATOM 895 C CA . TRP A 1 117 ? -0.586 -4.619 -10.490 1.00 94.12 117 TRP A CA 1
ATOM 896 C C . TRP A 1 117 ? -1.160 -3.697 -9.426 1.00 94.12 117 TRP A C 1
ATOM 898 O O . TRP A 1 117 ? -0.520 -2.715 -9.082 1.00 94.12 117 TRP A O 1
ATOM 908 N N . CYS A 1 118 ? -2.318 -4.047 -8.863 1.00 95.00 118 CYS A N 1
ATOM 909 C CA . CYS A 1 118 ? -2.869 -3.393 -7.683 1.00 95.00 118 CYS A CA 1
ATOM 910 C C . CYS A 1 118 ? -2.579 -4.242 -6.443 1.00 95.00 118 CYS A C 1
ATOM 912 O O . CYS A 1 118 ? -3.053 -5.377 -6.345 1.00 95.00 118 CYS A O 1
ATOM 914 N N . PHE A 1 119 ? -1.800 -3.722 -5.499 1.00 92.69 119 PHE A N 1
ATOM 915 C CA . PHE A 1 119 ? -1.295 -4.491 -4.363 1.00 92.69 119 PHE A CA 1
ATOM 916 C C . PHE A 1 119 ? -1.327 -3.713 -3.046 1.00 92.69 119 PHE A C 1
ATOM 918 O O . PHE A 1 119 ? -1.367 -2.485 -3.024 1.00 92.69 119 PHE A O 1
ATOM 925 N N . HIS A 1 120 ? -1.359 -4.444 -1.930 1.00 90.19 120 HIS A N 1
ATOM 926 C CA . HIS A 1 120 ? -1.440 -3.835 -0.604 1.00 90.19 120 HIS A CA 1
ATOM 927 C C . HIS A 1 120 ? -0.135 -3.103 -0.246 1.00 90.19 120 HIS A C 1
ATOM 929 O O . HIS A 1 120 ? 0.942 -3.658 -0.491 1.00 90.19 120 HIS A O 1
ATOM 935 N N . PRO A 1 121 ? -0.202 -1.934 0.419 1.00 85.81 121 PRO A N 1
ATOM 936 C CA . PRO A 1 121 ? 0.976 -1.262 0.945 1.00 85.81 121 PRO A CA 1
ATOM 937 C C . PRO A 1 121 ? 1.636 -2.063 2.069 1.00 85.81 121 PRO A C 1
ATOM 939 O O . PRO A 1 121 ? 1.054 -2.972 2.679 1.00 85.81 121 PRO A O 1
ATOM 942 N N . GLN A 1 122 ? 2.860 -1.661 2.391 1.00 76.25 122 GLN A N 1
ATOM 943 C CA . GLN A 1 122 ? 3.594 -2.132 3.559 1.00 76.25 122 GLN A CA 1
ATOM 944 C C . GLN A 1 122 ? 3.084 -1.519 4.866 1.00 76.25 122 GLN A C 1
ATOM 946 O O . GLN A 1 122 ? 3.418 -2.037 5.930 1.00 76.25 122 GLN A O 1
ATOM 951 N N . LEU A 1 123 ? 2.279 -0.460 4.831 1.00 74.19 123 LEU A N 1
ATOM 952 C CA . LEU A 1 123 ? 1.660 0.071 6.040 1.00 74.19 123 LEU A CA 1
ATOM 953 C C . LEU A 1 123 ? 0.579 -0.897 6.542 1.00 74.19 123 LEU A C 1
ATOM 955 O O . LEU A 1 123 ? -0.316 -1.279 5.792 1.00 74.19 123 LEU A O 1
ATOM 959 N N . GLU A 1 124 ? 0.662 -1.308 7.808 1.00 68.69 124 GLU A N 1
ATOM 960 C CA . GLU A 1 124 ? -0.314 -2.237 8.403 1.00 68.69 124 GLU A CA 1
ATOM 961 C C . GLU A 1 124 ? -1.701 -1.617 8.545 1.00 68.69 124 GLU A C 1
ATOM 963 O O . GLU A 1 124 ? -2.694 -2.318 8.372 1.00 68.69 124 GLU A O 1
ATOM 968 N N . ASN A 1 125 ? -1.754 -0.301 8.729 1.00 69.19 125 ASN A N 1
ATOM 969 C CA . ASN A 1 125 ? -2.984 0.466 8.917 1.00 69.19 125 ASN A CA 1
ATOM 970 C C . ASN A 1 125 ? -3.483 1.091 7.609 1.00 69.19 125 ASN A C 1
ATOM 972 O O . ASN A 1 125 ? -4.316 1.992 7.637 1.00 69.19 125 ASN A O 1
ATOM 976 N N . ALA A 1 126 ? -2.949 0.667 6.458 1.00 79.44 126 ALA A N 1
ATOM 977 C CA . ALA A 1 126 ? -3.413 1.183 5.180 1.00 79.44 126 ALA A CA 1
ATOM 978 C C . ALA A 1 126 ? -4.926 0.924 5.022 1.00 79.44 126 ALA A C 1
ATOM 980 O O . ALA A 1 126 ? -5.360 -0.207 5.272 1.00 79.44 126 ALA A O 1
ATOM 981 N N . PRO A 1 127 ? -5.721 1.901 4.542 1.00 79.56 127 PRO A N 1
ATOM 982 C CA . PRO A 1 127 ? -7.179 1.776 4.448 1.00 79.56 127 PRO A CA 1
ATOM 983 C C . PRO A 1 127 ? -7.647 0.518 3.706 1.00 79.56 127 PRO A C 1
ATOM 985 O O . PRO A 1 127 ? -8.579 -0.162 4.136 1.00 79.56 127 PRO A O 1
ATOM 988 N N . CYS A 1 128 ? -6.942 0.126 2.639 1.00 83.12 128 CYS A N 1
ATOM 989 C CA . CYS A 1 128 ? -7.259 -1.082 1.875 1.00 83.12 128 CYS A CA 1
ATOM 990 C C . CYS A 1 128 ? -7.170 -2.385 2.685 1.00 83.12 128 CYS A C 1
ATOM 992 O O . CYS A 1 128 ? -7.735 -3.404 2.287 1.00 83.12 128 CYS A O 1
ATOM 994 N N . ARG A 1 129 ? -6.449 -2.386 3.810 1.00 88.19 129 ARG A N 1
ATOM 995 C CA . ARG A 1 129 ? -6.286 -3.550 4.690 1.00 88.19 129 ARG A CA 1
ATOM 996 C C . ARG A 1 129 ? -7.434 -3.691 5.686 1.00 88.19 129 ARG A C 1
ATOM 998 O O . ARG A 1 129 ? -7.488 -4.703 6.379 1.00 88.19 129 ARG A O 1
ATOM 1005 N N . CYS A 1 130 ? -8.358 -2.730 5.723 1.00 91.06 130 CYS A N 1
ATOM 1006 C CA . CYS A 1 130 ? -9.548 -2.753 6.570 1.00 91.06 130 CYS A CA 1
ATOM 1007 C C . CYS A 1 130 ? -10.773 -3.398 5.916 1.00 91.06 130 CYS A C 1
ATOM 1009 O O . CYS A 1 130 ? -11.782 -3.613 6.588 1.00 91.06 130 CYS A O 1
ATOM 1011 N N . ASN A 1 131 ? -10.679 -3.788 4.643 1.00 90.06 131 ASN A N 1
ATOM 1012 C CA . ASN A 1 131 ? -11.723 -4.562 3.980 1.00 90.06 131 ASN A CA 1
ATOM 1013 C C . ASN A 1 131 ? -11.638 -6.053 4.366 1.00 90.06 131 ASN A C 1
ATOM 1015 O O . ASN A 1 131 ? -11.175 -6.893 3.593 1.00 90.06 131 ASN A O 1
ATOM 1019 N N . VAL A 1 132 ? -12.027 -6.361 5.604 1.00 91.69 132 VAL A N 1
ATOM 1020 C CA . VAL A 1 132 ? -12.034 -7.712 6.183 1.00 91.69 132 VAL A CA 1
ATOM 1021 C C . VAL A 1 132 ? -13.475 -8.197 6.323 1.00 91.69 132 VAL A C 1
ATOM 1023 O O . VAL A 1 132 ? -14.318 -7.469 6.854 1.00 91.69 132 VAL A O 1
ATOM 1026 N N . ASP A 1 133 ? -13.746 -9.441 5.909 1.00 93.62 133 ASP A N 1
ATOM 1027 C CA . ASP A 1 133 ? -15.056 -10.076 6.108 1.00 93.62 133 ASP A CA 1
ATOM 1028 C C . ASP A 1 133 ? -15.453 -9.993 7.598 1.00 93.62 133 ASP A C 1
ATOM 1030 O O . ASP A 1 133 ? -14.701 -10.503 8.442 1.00 93.62 133 ASP A O 1
ATOM 1034 N N . PRO A 1 134 ? -16.622 -9.398 7.931 1.00 95.62 134 PRO A N 1
ATOM 1035 C CA . PRO A 1 134 ? -17.137 -9.263 9.292 1.00 95.62 134 PRO A CA 1
ATOM 1036 C C . PRO A 1 134 ? -17.023 -10.517 10.161 1.00 95.62 134 PRO A C 1
ATOM 1038 O O . PRO A 1 134 ? -16.681 -10.414 11.337 1.00 95.62 134 PRO A O 1
ATOM 1041 N N . LYS A 1 135 ? -17.250 -11.705 9.592 1.00 94.50 135 LYS A N 1
ATOM 1042 C CA . LYS A 1 135 ? -17.225 -12.986 10.316 1.00 94.50 135 LYS A CA 1
ATOM 1043 C C . LYS A 1 135 ? -15.817 -13.462 10.657 1.00 94.50 135 LYS A C 1
ATOM 1045 O O . LYS A 1 135 ? -15.647 -14.301 11.535 1.00 94.50 135 LYS A O 1
ATOM 1050 N N . THR A 1 136 ? -14.813 -12.944 9.957 1.00 94.69 136 THR A N 1
ATOM 1051 C CA . THR A 1 136 ? -13.397 -13.306 10.132 1.00 94.69 136 THR A CA 1
ATOM 1052 C C . THR A 1 136 ? -12.600 -12.234 10.874 1.00 94.69 136 THR A C 1
ATOM 1054 O O . THR A 1 136 ? -11.400 -12.397 11.108 1.00 94.69 136 THR A O 1
ATOM 1057 N N . ARG A 1 137 ? -13.259 -11.132 11.258 1.00 95.50 137 ARG A N 1
ATOM 1058 C CA . ARG A 1 137 ? -12.650 -10.031 12.003 1.00 95.50 137 ARG A CA 1
ATOM 1059 C C . ARG A 1 137 ? -12.055 -10.536 13.312 1.00 95.50 137 ARG A C 1
ATOM 1061 O O . ARG A 1 137 ? -12.737 -11.124 14.149 1.00 95.50 137 ARG A O 1
ATOM 1068 N N . ARG A 1 138 ? -10.774 -10.243 13.515 1.00 96.00 138 ARG A N 1
ATOM 1069 C CA . ARG A 1 138 ? -10.077 -10.491 14.778 1.00 96.00 138 ARG A CA 1
ATOM 1070 C C . ARG A 1 138 ? -10.200 -9.252 15.649 1.00 96.00 138 ARG A C 1
ATOM 1072 O O . ARG A 1 138 ? -9.791 -8.186 15.202 1.00 96.00 138 ARG A O 1
ATOM 1079 N N . ASN A 1 139 ? -10.736 -9.387 16.861 1.00 96.81 139 ASN A N 1
ATOM 1080 C CA . ASN A 1 139 ? -10.873 -8.261 17.785 1.00 96.81 139 ASN A CA 1
ATOM 1081 C C . ASN A 1 139 ? -9.503 -7.597 18.051 1.00 96.81 139 ASN A C 1
ATOM 1083 O O . ASN A 1 139 ? -8.513 -8.294 18.270 1.00 96.81 139 ASN A O 1
ATOM 1087 N N . CYS A 1 140 ? -9.465 -6.268 17.989 1.00 95.50 140 CYS A N 1
ATOM 1088 C CA . CYS A 1 140 ? -8.270 -5.436 18.122 1.00 95.50 140 CYS A CA 1
ATOM 1089 C C . CYS A 1 140 ? -8.432 -4.335 19.190 1.00 95.50 140 CYS A C 1
ATOM 1091 O O . CYS A 1 140 ? -7.565 -3.484 19.332 1.00 95.50 140 CYS A O 1
ATOM 1093 N N . GLY A 1 141 ? -9.517 -4.344 19.975 1.00 95.19 141 GLY A N 1
ATOM 1094 C CA . GLY A 1 141 ? -9.748 -3.335 21.008 1.00 95.19 141 GLY A CA 1
ATOM 1095 C C . GLY A 1 141 ? -10.696 -3.780 22.129 1.00 95.19 141 GLY A C 1
ATOM 1096 O O . GLY A 1 141 ? -11.362 -4.814 22.034 1.00 95.19 141 GLY A O 1
ATOM 1097 N N . PRO A 1 142 ? -10.764 -3.016 23.230 1.00 96.19 142 PRO A N 1
ATOM 1098 C CA . PRO A 1 142 ? -11.733 -3.251 24.291 1.00 96.19 142 PRO A CA 1
ATOM 1099 C C . PRO A 1 142 ? -13.177 -2.995 23.815 1.00 96.19 142 PRO A C 1
ATOM 1101 O O . PRO A 1 142 ? -13.403 -2.248 22.857 1.00 96.19 142 PRO A O 1
ATOM 1104 N N . PRO A 1 143 ? -14.183 -3.588 24.483 1.00 92.69 143 PRO A N 1
ATOM 1105 C CA . PRO A 1 143 ? -15.584 -3.275 24.213 1.00 92.69 143 PRO A CA 1
ATOM 1106 C C . PRO A 1 143 ? -15.864 -1.788 24.475 1.00 92.69 143 PRO A C 1
ATOM 1108 O O . PRO A 1 143 ? -15.366 -1.219 25.443 1.00 92.69 143 PRO A O 1
ATOM 1111 N N . GLY A 1 144 ? -16.675 -1.164 23.617 1.00 92.06 144 GLY A N 1
ATOM 1112 C CA . GLY A 1 144 ? -17.032 0.255 23.739 1.00 92.06 144 GLY A CA 1
ATOM 1113 C C . GLY A 1 144 ? -15.947 1.245 23.300 1.00 92.06 144 GLY A C 1
ATOM 1114 O O . GLY A 1 144 ? -16.122 2.442 23.509 1.00 92.06 144 GLY A O 1
ATOM 1115 N N . ILE A 1 145 ? -14.849 0.777 22.692 1.00 96.62 145 ILE A N 1
ATOM 1116 C CA . ILE A 1 145 ? -13.822 1.648 22.103 1.00 96.62 145 ILE A CA 1
ATOM 1117 C C . ILE A 1 145 ? -14.413 2.552 21.010 1.00 96.62 145 ILE A C 1
ATOM 1119 O O . ILE A 1 145 ? -15.262 2.118 20.225 1.00 96.62 145 ILE A O 1
ATOM 1123 N N . THR A 1 146 ? -13.960 3.806 20.944 1.00 96.56 146 THR A N 1
ATOM 1124 C CA . THR A 1 146 ? -14.364 4.728 19.872 1.00 96.56 146 THR A CA 1
ATOM 1125 C C . THR A 1 146 ? -13.645 4.406 18.558 1.00 96.56 146 THR A C 1
ATOM 1127 O O . THR A 1 146 ? -12.597 3.757 18.554 1.00 96.56 146 THR A O 1
ATOM 1130 N N . ALA A 1 147 ? -14.186 4.882 17.432 1.00 94.62 147 ALA A N 1
ATOM 1131 C CA . ALA A 1 147 ? -13.540 4.733 16.125 1.00 94.62 147 ALA A CA 1
ATOM 1132 C C . ALA A 1 147 ? -12.116 5.305 16.126 1.00 94.62 147 ALA A C 1
ATOM 1134 O O . ALA A 1 147 ? -11.167 4.597 15.812 1.00 94.62 147 ALA A O 1
ATOM 1135 N N . GLU A 1 148 ? -11.962 6.534 16.618 1.00 93.50 148 GLU A N 1
ATOM 1136 C CA . GLU A 1 148 ? -10.671 7.216 16.714 1.00 93.50 148 GLU A CA 1
ATOM 1137 C C . GLU A 1 148 ? -9.666 6.454 17.591 1.00 93.50 148 GLU A C 1
ATOM 1139 O O . GLU A 1 148 ? -8.513 6.278 17.210 1.00 93.50 148 GLU A O 1
ATOM 1144 N N . GLN A 1 149 ? -10.088 5.955 18.758 1.00 94.88 149 GLN A N 1
ATOM 1145 C CA . GLN A 1 149 ? -9.210 5.171 19.632 1.00 94.88 149 GLN A CA 1
ATOM 1146 C C . GLN A 1 149 ? -8.766 3.864 18.967 1.00 94.88 149 GLN A C 1
ATOM 1148 O O . GLN A 1 149 ? -7.621 3.448 19.132 1.00 94.88 149 GLN A O 1
ATOM 1153 N N . CYS A 1 150 ? -9.667 3.218 18.226 1.00 95.12 150 CYS A N 1
ATOM 1154 C CA . CYS A 1 150 ? -9.370 1.997 17.491 1.00 95.12 150 CYS A CA 1
ATOM 1155 C C . CYS A 1 150 ? -8.364 2.251 16.358 1.00 95.12 150 CYS A C 1
ATOM 1157 O O . CYS A 1 150 ? -7.353 1.556 16.254 1.00 95.12 150 CYS A O 1
ATOM 1159 N N . GLU A 1 151 ? -8.613 3.275 15.542 1.00 90.19 151 GLU A N 1
ATOM 1160 C CA . GLU A 1 151 ? -7.774 3.648 14.399 1.00 90.19 151 GLU A CA 1
ATOM 1161 C C . GLU A 1 151 ? -6.386 4.127 14.848 1.00 90.19 151 GLU A C 1
ATOM 1163 O O . GLU A 1 151 ? -5.372 3.676 14.313 1.00 90.19 151 GLU A O 1
ATOM 1168 N N . ASN A 1 152 ? -6.314 4.928 15.917 1.00 90.50 152 ASN A N 1
ATOM 1169 C CA . ASN A 1 152 ? -5.047 5.325 16.544 1.00 90.50 152 ASN A CA 1
ATOM 1170 C C . ASN A 1 152 ? -4.287 4.131 17.148 1.00 90.50 152 ASN A C 1
ATOM 1172 O O . ASN A 1 152 ? -3.062 4.171 17.264 1.00 90.50 152 ASN A O 1
ATOM 1176 N N . GLY A 1 153 ? -4.994 3.054 17.504 1.00 87.44 153 GLY A N 1
ATOM 1177 C CA . GLY A 1 153 ? -4.412 1.776 17.918 1.00 87.44 153 GLY A CA 1
ATOM 1178 C C . GLY A 1 153 ? -3.830 0.946 16.768 1.00 87.44 153 GLY A C 1
ATOM 1179 O O . GLY A 1 153 ? -3.299 -0.136 17.010 1.00 87.44 153 GLY A O 1
ATOM 1180 N N . GLY A 1 154 ? -3.923 1.429 15.526 1.00 87.69 154 GLY A N 1
ATOM 1181 C CA . GLY A 1 154 ? -3.513 0.701 14.327 1.00 87.69 154 GLY A CA 1
ATOM 1182 C C . GLY A 1 154 ? -4.464 -0.426 13.931 1.00 87.69 154 GLY A C 1
ATOM 1183 O O . GLY A 1 154 ? -4.076 -1.406 13.295 1.00 87.69 154 GLY A O 1
ATOM 1184 N N . CYS A 1 155 ? -5.722 -0.302 14.333 1.00 93.69 155 CYS A N 1
ATOM 1185 C CA . CYS A 1 155 ? -6.781 -1.225 13.980 1.00 93.69 155 CYS A CA 1
ATOM 1186 C C . CYS A 1 155 ? -7.730 -0.575 12.965 1.00 93.69 155 CYS A C 1
ATOM 1188 O O . CYS A 1 155 ? -7.653 0.610 12.652 1.00 93.69 155 CYS A O 1
ATOM 1190 N N . CYS A 1 156 ? -8.656 -1.374 12.462 1.00 94.88 156 CYS A N 1
ATOM 1191 C CA . CYS A 1 156 ? -9.735 -0.953 11.590 1.00 94.88 156 CYS A CA 1
ATOM 1192 C C . CYS A 1 156 ? -11.032 -0.846 12.388 1.00 94.88 156 CYS A C 1
ATOM 1194 O O . CYS A 1 156 ? -11.311 -1.709 13.227 1.00 94.88 156 CYS A O 1
ATOM 1196 N N . PHE A 1 157 ? -11.847 0.168 12.094 1.00 95.81 157 PHE A N 1
ATOM 1197 C CA . PHE A 1 157 ? -13.145 0.347 12.733 1.00 95.81 157 PHE A CA 1
ATOM 1198 C C . PHE A 1 157 ? -14.304 0.228 11.732 1.00 95.81 157 PHE A C 1
ATOM 1200 O O . PHE A 1 157 ? -14.271 0.803 10.650 1.00 95.81 157 PHE A O 1
ATOM 1207 N N . SER A 1 158 ? -15.349 -0.530 12.077 1.00 95.25 158 SER A N 1
ATOM 1208 C CA . SER A 1 158 ? -16.612 -0.586 11.322 1.00 95.25 158 SER A CA 1
ATOM 1209 C C . SER A 1 158 ? -17.733 -1.146 12.196 1.00 95.25 158 SER A C 1
ATOM 1211 O O . SER A 1 158 ? -17.677 -2.304 12.621 1.00 95.25 158 SER A O 1
ATOM 1213 N N . SER A 1 159 ? -18.775 -0.342 12.411 1.00 95.19 159 SER A N 1
ATOM 1214 C CA . SER A 1 159 ? -19.961 -0.676 13.214 1.00 95.19 159 SER A CA 1
ATOM 1215 C C . SER A 1 159 ? -21.178 -1.126 12.393 1.00 95.19 159 SER A C 1
ATOM 1217 O O . SER A 1 159 ? -22.259 -1.313 12.943 1.00 95.19 159 SER A O 1
ATOM 1219 N N . GLU A 1 160 ? -21.015 -1.327 11.082 1.00 95.38 160 GLU A N 1
ATOM 1220 C CA . GLU A 1 160 ? -22.114 -1.633 10.149 1.00 95.38 160 GLU A CA 1
ATOM 1221 C C . GLU A 1 160 ? -22.790 -2.985 10.415 1.00 95.38 160 GLU A C 1
ATOM 1223 O O . GLU A 1 160 ? -23.971 -3.163 10.121 1.00 95.38 160 GLU A O 1
ATOM 1228 N N . VAL A 1 161 ? -22.044 -3.948 10.966 1.00 95.38 161 VAL A N 1
ATOM 1229 C CA . VAL A 1 161 ? -22.529 -5.308 11.224 1.00 95.38 161 VAL A CA 1
ATOM 1230 C C . VAL A 1 161 ? -22.599 -5.551 12.737 1.00 95.38 161 VAL A C 1
ATOM 1232 O O . VAL A 1 161 ? -21.584 -5.418 13.429 1.00 95.38 161 VAL A O 1
ATOM 1235 N N . PRO A 1 162 ? -23.772 -5.911 13.291 1.00 95.44 162 PRO A N 1
ATOM 1236 C CA . PRO A 1 162 ? -23.902 -6.265 14.700 1.00 95.44 162 PRO A CA 1
ATOM 1237 C C . PRO A 1 162 ? -23.341 -7.667 14.987 1.00 95.44 162 PRO A C 1
ATOM 1239 O O . PRO A 1 162 ? -23.276 -8.525 14.109 1.00 95.44 162 PRO A O 1
ATOM 1242 N N . GLY A 1 163 ? -22.960 -7.920 16.243 1.00 94.12 163 GLY A N 1
ATOM 1243 C CA . GLY A 1 163 ? -22.506 -9.244 16.697 1.00 94.12 163 GLY A CA 1
ATOM 1244 C C . GLY A 1 163 ? -21.085 -9.635 16.269 1.00 94.12 163 GLY A C 1
ATOM 1245 O O . GLY A 1 163 ? -20.672 -10.766 16.510 1.00 94.12 163 GLY A O 1
ATOM 1246 N N . VAL A 1 164 ? -20.328 -8.715 15.666 1.00 96.19 164 VAL A N 1
ATOM 1247 C CA . VAL A 1 164 ? -18.914 -8.895 15.297 1.00 96.19 164 VAL A CA 1
ATOM 1248 C C . VAL A 1 164 ? -18.050 -7.803 15.937 1.00 96.19 164 VAL A C 1
ATOM 1250 O O . VAL A 1 164 ? -18.580 -6.759 16.322 1.00 96.19 164 VAL A O 1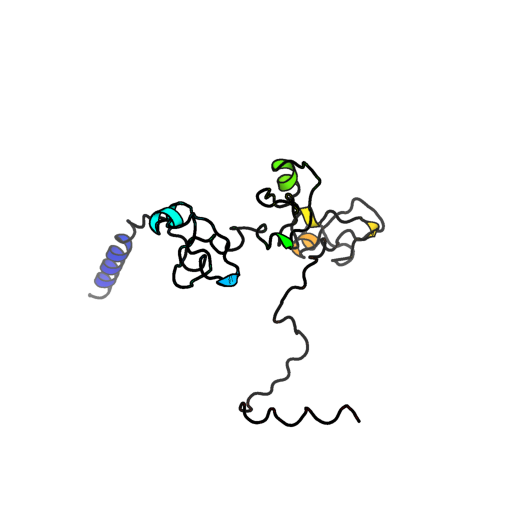
ATOM 1253 N N . PRO A 1 165 ? -16.721 -7.989 16.047 1.00 97.31 165 PRO A N 1
ATOM 1254 C CA . PRO A 1 165 ? -15.837 -6.932 16.521 1.00 97.31 165 PRO A CA 1
ATOM 1255 C C . PRO A 1 165 ? -15.918 -5.687 15.628 1.00 97.31 165 PRO A C 1
ATOM 1257 O O . PRO A 1 165 ? -15.690 -5.759 14.416 1.00 97.31 165 PRO A O 1
ATOM 1260 N N . TRP A 1 166 ? -16.231 -4.543 16.236 1.00 96.88 166 TRP A N 1
ATOM 1261 C CA . TRP A 1 166 ? -16.231 -3.252 15.544 1.00 96.88 166 TRP A CA 1
ATOM 1262 C C . TRP A 1 166 ? -14.836 -2.666 15.423 1.00 96.88 166 TRP A C 1
ATOM 1264 O O . TRP A 1 166 ? -14.533 -2.087 14.391 1.00 96.88 166 TRP A O 1
ATOM 1274 N N . CYS A 1 167 ? -13.984 -2.885 16.427 1.00 97.50 167 CYS A N 1
ATOM 1275 C CA . CYS A 1 167 ? -12.552 -2.656 16.325 1.00 97.50 167 CYS A CA 1
ATOM 1276 C C . CYS A 1 167 ? -11.848 -3.975 16.006 1.00 97.50 167 CYS A C 1
ATOM 1278 O O . CYS A 1 167 ? -11.865 -4.911 16.813 1.00 97.50 167 CYS A O 1
ATOM 1280 N N . PHE A 1 168 ? -11.261 -4.077 14.819 1.00 96.19 168 PHE A N 1
ATOM 1281 C CA . PHE A 1 168 ? -10.698 -5.320 14.312 1.00 96.19 168 PHE A CA 1
ATOM 1282 C C . PHE A 1 168 ? -9.346 -5.116 13.646 1.00 96.19 168 PHE A C 1
ATOM 1284 O O . PHE A 1 168 ? -9.006 -4.032 13.189 1.00 96.19 168 PHE A O 1
ATOM 1291 N N . ALA A 1 169 ? -8.545 -6.173 13.611 1.00 94.25 169 ALA A N 1
ATOM 1292 C CA . ALA A 1 169 ? -7.213 -6.093 13.047 1.00 94.25 169 ALA A CA 1
ATOM 1293 C C . ALA A 1 169 ? -7.267 -6.017 11.511 1.00 94.25 169 ALA A C 1
ATOM 1295 O O . ALA A 1 169 ? -8.092 -6.713 10.904 1.00 94.25 169 ALA A O 1
ATOM 1296 N N . PRO A 1 170 ? -6.358 -5.259 10.875 1.00 92.12 170 PRO A N 1
ATOM 1297 C CA . PRO A 1 170 ? -6.226 -5.250 9.425 1.00 92.12 170 PRO A CA 1
ATOM 1298 C C . PRO A 1 170 ? -5.817 -6.629 8.888 1.00 92.12 170 PRO A C 1
ATOM 1300 O O . PRO A 1 170 ? -5.352 -7.515 9.622 1.00 92.12 170 PRO A O 1
ATOM 1303 N N . LEU A 1 171 ? -5.948 -6.811 7.571 1.00 89.06 171 LEU A N 1
ATOM 1304 C CA . LEU A 1 171 ? -5.393 -7.968 6.869 1.00 89.06 171 LEU A CA 1
ATOM 1305 C C . LEU A 1 171 ? -3.907 -8.124 7.224 1.00 89.06 171 LEU A C 1
ATOM 1307 O O . LEU A 1 171 ? -3.143 -7.159 7.180 1.00 89.06 171 LEU A O 1
ATOM 1311 N N . ALA A 1 172 ? -3.482 -9.342 7.568 1.00 81.69 172 ALA A N 1
ATOM 1312 C CA . ALA A 1 172 ? -2.096 -9.632 7.935 1.00 81.69 172 ALA A CA 1
ATOM 1313 C C . ALA A 1 172 ? -1.171 -9.614 6.707 1.00 81.69 172 ALA A C 1
ATOM 1315 O O . ALA A 1 172 ? -1.593 -9.905 5.587 1.00 81.69 172 ALA A O 1
ATOM 1316 N N . LYS A 1 173 ? 0.111 -9.289 6.903 1.00 73.56 173 LYS A N 1
ATOM 1317 C CA . LYS A 1 173 ? 1.133 -9.497 5.869 1.00 73.56 173 LYS A CA 1
ATOM 1318 C C . LYS A 1 173 ? 1.449 -10.996 5.785 1.00 73.56 173 LYS A C 1
ATOM 1320 O O . LYS A 1 173 ? 1.610 -11.640 6.813 1.00 73.56 173 LYS A O 1
ATOM 1325 N N . LYS A 1 174 ? 1.558 -11.551 4.574 1.00 67.31 174 LYS A N 1
ATOM 1326 C CA . LYS A 1 174 ? 1.873 -12.974 4.342 1.00 67.31 174 LYS A CA 1
ATOM 1327 C C . LYS A 1 174 ? 3.371 -13.317 4.326 1.00 67.31 174 LYS A C 1
ATOM 1329 O O . LYS A 1 174 ? 3.698 -14.478 4.112 1.00 67.31 174 LYS A O 1
ATOM 1334 N N . TRP A 1 175 ? 4.275 -12.356 4.524 1.00 58.75 175 TRP A N 1
ATOM 1335 C CA . TRP A 1 175 ? 5.717 -12.631 4.525 1.00 58.75 175 TRP A CA 1
ATOM 1336 C C . TRP A 1 175 ? 6.254 -12.746 5.959 1.00 58.75 175 TRP A C 1
ATOM 1338 O O . TRP A 1 175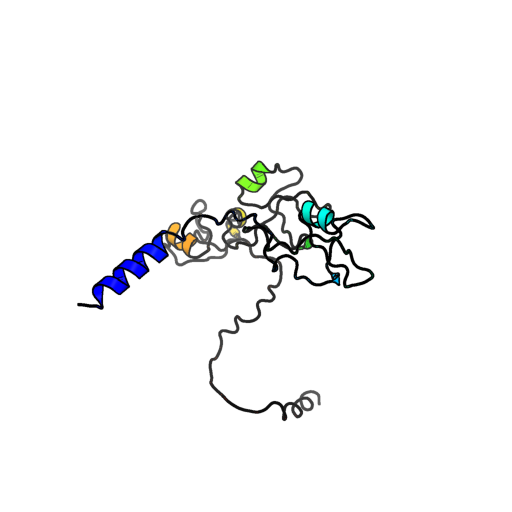 ? 5.903 -11.889 6.779 1.00 58.75 175 TRP A O 1
ATOM 1348 N N . PRO A 1 176 ? 7.092 -13.753 6.283 1.00 47.53 176 PRO A N 1
ATOM 1349 C CA . PRO A 1 176 ? 7.808 -13.782 7.549 1.00 47.53 176 PRO A CA 1
ATOM 1350 C C . PRO A 1 176 ? 8.710 -12.557 7.601 1.00 47.53 176 PRO A C 1
ATOM 1352 O O . PRO A 1 176 ? 9.657 -12.426 6.827 1.00 47.53 176 PRO A O 1
ATOM 1355 N N . ARG A 1 177 ? 8.399 -11.618 8.490 1.00 50.19 177 ARG A N 1
ATOM 1356 C CA . ARG A 1 177 ? 9.337 -10.541 8.744 1.00 50.19 177 ARG A CA 1
ATOM 1357 C C . ARG A 1 177 ? 10.615 -11.175 9.303 1.00 50.19 177 ARG A C 1
ATOM 1359 O O . ARG A 1 177 ? 10.555 -11.870 10.317 1.00 50.19 177 ARG A O 1
ATOM 1366 N N . GLU A 1 178 ? 11.764 -10.912 8.691 1.00 47.12 178 GLU A N 1
ATOM 1367 C CA . GLU A 1 178 ? 13.022 -10.933 9.438 1.00 47.12 178 GLU A CA 1
ATOM 1368 C C . GLU A 1 178 ? 13.023 -9.718 10.376 1.00 47.12 178 GLU A C 1
ATOM 1370 O O . GLU A 1 178 ? 13.724 -8.731 10.180 1.00 47.12 178 GLU A O 1
ATOM 1375 N N . ASP A 1 179 ? 12.175 -9.783 11.402 1.00 48.53 179 ASP A N 1
ATOM 1376 C CA . ASP A 1 179 ? 12.285 -8.936 12.575 1.00 48.53 179 ASP A CA 1
ATOM 1377 C C . ASP A 1 179 ? 13.361 -9.559 13.453 1.00 48.53 179 ASP A C 1
ATOM 1379 O O . ASP A 1 179 ? 13.080 -10.333 14.374 1.00 48.53 179 ASP A O 1
ATOM 1383 N N . THR A 1 180 ? 14.624 -9.221 13.218 1.00 49.22 180 THR A N 1
ATOM 1384 C CA . THR A 1 180 ? 15.555 -9.257 14.340 1.00 49.22 180 THR A CA 1
ATOM 1385 C C . THR A 1 180 ? 14.962 -8.373 15.443 1.00 49.22 180 THR A C 1
ATOM 1387 O O . THR A 1 180 ? 14.853 -7.161 15.279 1.00 49.22 180 THR A O 1
ATOM 1390 N N . THR A 1 181 ? 14.595 -9.003 16.564 1.00 48.16 181 THR A N 1
ATOM 1391 C CA . THR A 1 181 ? 14.290 -8.430 17.891 1.00 48.16 181 THR A CA 1
ATOM 1392 C C . THR A 1 181 ? 12.866 -7.926 18.184 1.00 48.16 181 THR A C 1
ATOM 1394 O O . THR A 1 181 ? 12.621 -6.752 18.424 1.00 48.16 181 THR A O 1
ATOM 1397 N N . SER A 1 182 ? 11.949 -8.871 18.404 1.00 47.06 182 SER A N 1
ATOM 1398 C CA . SER A 1 182 ? 10.936 -8.745 19.467 1.00 47.06 182 SER A CA 1
ATOM 1399 C C . SER A 1 182 ? 10.989 -9.966 20.386 1.00 47.06 182 SER A C 1
ATOM 1401 O O . SER A 1 182 ? 10.011 -10.686 20.565 1.00 47.06 182 SER A O 1
ATOM 1403 N N . ASN A 1 183 ? 12.156 -10.201 20.990 1.00 40.16 183 ASN A N 1
ATOM 1404 C CA . ASN A 1 183 ? 12.257 -11.078 22.150 1.00 40.16 183 ASN A CA 1
ATOM 1405 C C . ASN A 1 183 ? 12.035 -10.214 23.396 1.00 40.16 183 ASN A C 1
ATOM 1407 O O . ASN A 1 183 ? 12.975 -9.765 24.047 1.00 40.16 183 ASN A O 1
ATOM 1411 N N . ARG A 1 184 ? 10.769 -9.902 23.685 1.00 50.75 184 ARG A N 1
ATOM 1412 C CA . ARG A 1 184 ? 10.370 -9.260 24.941 1.00 50.75 184 ARG A CA 1
ATOM 1413 C C . ARG A 1 184 ? 9.955 -10.346 25.934 1.00 50.75 184 ARG A C 1
ATOM 1415 O O . ARG A 1 184 ? 8.800 -10.432 26.316 1.00 50.75 184 ARG A O 1
ATOM 1422 N N . HIS A 1 185 ? 10.917 -11.178 26.325 1.00 44.84 185 HIS A N 1
ATOM 1423 C CA . HIS A 1 185 ? 10.856 -11.982 27.543 1.00 44.84 185 HIS A CA 1
ATOM 1424 C C . HIS A 1 185 ? 12.247 -12.003 28.183 1.00 44.84 185 HIS A C 1
ATOM 1426 O O . HIS A 1 185 ? 13.191 -12.530 27.606 1.00 44.84 185 HIS A O 1
ATOM 1432 N N . GLY A 1 186 ? 12.346 -11.428 29.384 1.00 35.19 186 GLY A N 1
ATOM 1433 C CA . GLY A 1 186 ? 13.418 -11.724 30.335 1.00 35.19 186 GLY A CA 1
ATOM 1434 C C . GLY A 1 186 ? 14.699 -10.906 30.192 1.00 35.19 186 GLY A C 1
ATOM 1435 O O . GLY A 1 186 ? 15.727 -11.408 29.755 1.00 35.19 186 GLY A O 1
ATOM 1436 N N . MET A 1 187 ? 14.668 -9.665 30.675 1.00 42.06 187 MET A N 1
ATOM 1437 C CA . MET A 1 187 ? 15.869 -8.991 31.161 1.00 42.06 187 MET A CA 1
ATOM 1438 C C . MET A 1 187 ? 16.330 -9.713 32.437 1.00 42.06 187 MET A C 1
ATOM 1440 O O . MET A 1 187 ? 15.712 -9.552 33.485 1.00 42.06 187 MET A O 1
ATOM 1444 N N . ILE A 1 188 ? 17.404 -10.501 32.361 1.00 43.59 188 ILE A N 1
ATOM 1445 C CA . ILE A 1 188 ? 18.259 -10.774 33.521 1.00 43.59 188 ILE A CA 1
ATOM 1446 C C . ILE A 1 188 ? 19.700 -10.528 33.082 1.00 43.59 188 ILE A C 1
ATOM 1448 O O . ILE A 1 188 ? 20.220 -11.156 32.163 1.00 43.59 188 ILE A O 1
ATOM 1452 N N . HIS A 1 189 ? 20.300 -9.535 33.729 1.00 41.81 189 HIS A N 1
ATOM 1453 C CA . HIS A 1 189 ? 21.697 -9.147 33.633 1.00 41.81 189 HIS A CA 1
ATOM 1454 C C . HIS A 1 189 ? 22.636 -10.342 33.778 1.00 41.81 189 HIS A C 1
ATOM 1456 O O . HIS A 1 189 ? 22.582 -10.986 34.816 1.00 41.81 189 HIS A O 1
ATOM 1462 N N . LEU A 1 190 ? 23.585 -10.513 32.854 1.00 40.72 190 LEU A N 1
ATOM 1463 C CA . LEU A 1 190 ? 24.954 -10.906 33.197 1.00 40.72 190 LEU A CA 1
ATOM 1464 C C . LEU A 1 190 ? 25.925 -10.279 32.187 1.00 40.72 190 LEU A C 1
ATOM 1466 O O . LEU A 1 190 ? 26.035 -10.694 31.035 1.00 40.72 190 LEU A O 1
ATOM 1470 N N . PHE A 1 191 ? 26.610 -9.235 32.647 1.00 42.31 191 PHE A N 1
ATOM 1471 C CA . PHE A 1 191 ? 27.828 -8.732 32.031 1.00 42.31 191 PHE A CA 1
ATOM 1472 C C . PHE A 1 191 ? 28.937 -9.798 32.124 1.00 42.31 191 PHE A C 1
ATOM 1474 O O . PHE A 1 191 ? 29.060 -10.479 33.139 1.00 42.31 191 PHE A O 1
ATOM 1481 N N . SER A 1 192 ? 29.781 -9.832 31.088 1.00 44.97 192 SER A N 1
ATOM 1482 C CA . SER A 1 192 ? 31.181 -10.291 31.112 1.00 44.97 192 SER A CA 1
ATOM 1483 C C . SER A 1 192 ? 31.472 -11.800 31.112 1.00 44.97 192 SER A C 1
ATOM 1485 O O . SER A 1 192 ? 31.788 -12.367 32.152 1.00 44.97 192 SER A O 1
ATOM 1487 N N . THR A 1 193 ? 31.583 -12.410 29.922 1.00 44.69 193 THR A N 1
ATOM 1488 C CA . THR A 1 193 ? 32.558 -13.497 29.677 1.00 44.69 193 THR A CA 1
ATOM 1489 C C . THR A 1 193 ? 33.177 -13.398 28.264 1.00 44.69 193 THR A C 1
ATOM 1491 O O . THR A 1 193 ? 32.462 -13.092 27.305 1.00 44.69 193 THR A O 1
ATOM 1494 N N . PRO A 1 194 ? 34.502 -13.607 28.094 1.00 41.59 194 PRO A N 1
ATOM 1495 C CA . PRO A 1 194 ? 35.170 -13.534 26.792 1.00 41.59 194 PRO A CA 1
ATOM 1496 C C . PRO A 1 194 ? 34.836 -14.718 25.874 1.00 41.59 194 PRO A C 1
ATOM 1498 O O . PRO A 1 194 ? 34.482 -15.810 26.307 1.00 41.59 194 PRO A O 1
ATOM 1501 N N . PHE A 1 195 ? 35.031 -14.498 24.576 1.00 43.22 195 PHE A N 1
ATOM 1502 C CA . PHE A 1 195 ? 34.650 -15.336 23.432 1.00 43.22 195 PHE A CA 1
ATOM 1503 C C . PHE A 1 195 ? 35.259 -16.767 23.364 1.00 43.22 195 PHE A C 1
ATOM 1505 O O . PHE A 1 195 ? 35.020 -17.465 22.382 1.00 43.22 195 PHE A O 1
ATOM 1512 N N . SER A 1 196 ? 36.012 -17.255 24.360 1.00 43.88 196 SER A N 1
ATOM 1513 C CA . SER A 1 196 ? 36.829 -18.478 24.217 1.00 43.88 196 SER A CA 1
ATOM 1514 C C . SER A 1 196 ? 36.232 -19.803 24.717 1.00 43.88 196 SER A C 1
ATOM 1516 O O . SER A 1 196 ? 36.859 -20.830 24.488 1.00 43.88 196 SER A O 1
ATOM 1518 N N . GLU A 1 197 ? 35.042 -19.856 25.330 1.00 45.81 197 GLU A N 1
ATOM 1519 C CA . GLU A 1 197 ? 34.534 -21.114 25.938 1.00 45.81 197 GLU A CA 1
ATOM 1520 C C . GLU A 1 197 ? 33.229 -21.677 25.338 1.00 45.81 197 GLU A C 1
ATOM 1522 O O . GLU A 1 197 ? 32.507 -22.451 25.961 1.00 45.81 197 GLU A O 1
ATOM 1527 N N . ARG A 1 198 ? 32.924 -21.378 24.071 1.00 52.09 198 ARG A N 1
ATOM 1528 C CA . ARG A 1 198 ? 31.720 -21.895 23.381 1.00 52.09 198 ARG A CA 1
ATOM 1529 C C . ARG A 1 198 ? 31.892 -23.276 22.720 1.00 52.09 198 ARG A C 1
ATOM 1531 O O . ARG A 1 198 ? 31.283 -23.553 21.692 1.00 52.09 198 ARG A O 1
ATOM 1538 N N . LYS A 1 199 ? 32.724 -24.157 23.284 1.00 49.66 199 LYS A N 1
ATOM 1539 C CA . LYS A 1 199 ? 32.919 -25.535 22.788 1.00 49.66 199 LYS A CA 1
ATOM 1540 C C . LYS A 1 199 ? 32.842 -26.562 23.919 1.00 49.66 199 LYS A C 1
ATOM 1542 O O . LYS A 1 199 ? 33.843 -27.198 24.232 1.00 49.66 199 LYS A O 1
ATOM 1547 N N . ARG A 1 200 ? 31.664 -26.753 24.530 1.00 46.22 200 ARG A N 1
ATOM 1548 C CA . ARG A 1 200 ? 31.435 -27.950 25.368 1.00 46.22 200 ARG A CA 1
ATOM 1549 C C . ARG A 1 200 ? 29.990 -28.419 25.584 1.00 46.22 200 ARG A C 1
ATOM 1551 O O . ARG A 1 200 ? 29.766 -29.208 26.487 1.00 46.22 200 ARG A O 1
ATOM 1558 N N . TRP A 1 201 ? 29.025 -28.023 24.753 1.00 43.59 201 TRP A N 1
ATOM 1559 C CA . TRP A 1 201 ? 27.628 -28.467 24.936 1.00 43.59 201 TRP A CA 1
ATOM 1560 C C . TRP A 1 201 ? 26.965 -29.021 23.667 1.00 43.59 201 TRP A C 1
ATOM 1562 O O . TRP A 1 201 ? 25.754 -28.959 23.529 1.00 43.59 201 TRP A O 1
ATOM 1572 N N . PHE A 1 202 ? 27.749 -29.584 22.737 1.00 42.66 202 PHE A N 1
ATOM 1573 C CA . PHE A 1 202 ? 27.214 -30.247 21.530 1.00 42.66 202 PHE A CA 1
ATOM 1574 C C . PHE A 1 202 ? 27.220 -31.784 21.584 1.00 42.66 202 PHE A C 1
ATOM 1576 O O . PHE A 1 202 ? 26.928 -32.437 20.590 1.00 42.66 202 PHE A O 1
ATOM 1583 N N . TYR A 1 203 ? 27.526 -32.372 22.738 1.00 42.84 203 TYR A N 1
ATOM 1584 C CA . TYR A 1 203 ? 27.434 -33.813 22.958 1.00 42.84 203 TYR A CA 1
ATOM 1585 C C . TYR A 1 203 ? 26.826 -34.028 24.335 1.00 42.84 203 TYR A C 1
ATOM 1587 O O . TYR A 1 203 ? 27.574 -33.920 25.299 1.00 42.84 203 TYR A O 1
ATOM 1595 N N . LEU A 1 204 ? 25.504 -34.230 24.418 1.00 47.03 204 LEU A N 1
ATOM 1596 C CA . LEU A 1 204 ? 24.796 -35.014 25.454 1.00 47.03 204 LEU A CA 1
ATOM 1597 C C . LEU A 1 204 ? 23.252 -34.900 25.345 1.00 47.03 204 LEU A C 1
ATOM 1599 O O . LEU A 1 204 ? 22.580 -34.783 26.357 1.00 47.03 204 LEU A O 1
ATOM 1603 N N . GLU A 1 205 ? 22.660 -34.961 24.143 1.00 45.84 205 GLU A N 1
ATOM 1604 C CA . GLU A 1 205 ? 21.193 -35.155 24.009 1.00 45.84 205 GLU A CA 1
ATOM 1605 C C . GLU A 1 205 ? 20.801 -36.083 22.841 1.00 45.84 205 GLU A C 1
ATOM 1607 O O . GLU A 1 205 ? 19.759 -35.902 22.227 1.00 45.84 205 GLU A O 1
ATOM 1612 N N . ASN A 1 206 ? 21.620 -37.089 22.507 1.00 43.41 206 ASN A N 1
ATOM 1613 C CA . ASN A 1 206 ? 21.200 -38.191 21.621 1.00 43.41 206 ASN A CA 1
ATOM 1614 C C . ASN A 1 206 ? 21.939 -39.506 21.946 1.00 43.41 206 ASN A C 1
ATOM 1616 O O . ASN A 1 206 ? 22.689 -40.014 21.111 1.00 43.41 206 ASN A O 1
ATOM 1620 N N . ALA A 1 207 ? 21.757 -40.012 23.171 1.00 39.59 207 ALA A N 1
ATOM 1621 C CA . ALA A 1 207 ? 21.836 -41.430 23.559 1.00 39.59 207 ALA A CA 1
ATOM 1622 C C . ALA A 1 207 ? 21.378 -41.587 25.015 1.00 39.59 207 ALA A C 1
ATOM 1624 O O . ALA A 1 207 ? 21.943 -40.868 25.871 1.00 39.59 207 ALA A O 1
#

Radius of gyration: 27.08 Å; chains: 1; bounding box: 61×90×57 Å

Foldseek 3Di:
DPPVVVVVVVVVVVVVPPDDDPDPDDDDPVQQDDDQVPFDADDDPPDDCVRLVVSVWAADPPDPPGHRTGHTNPPQPVDQARDDQVQFDALDDPPDDCVRLVVLQWAADPPDPPGHRTGHGNQQLRNSQLPDDQVPFAAQDDPPDDQVRLSVSSFHADPPDPPGHRTGGGHDRPDPDPPPDPPPDDDDDDDDDDPPPPPDPPPDDDD

Sequence (207 aa):
MEEKGFWLLVIVLVLECRILVEGGEIPSTGECAMNVKERQNCGYAGISVKECETKGCCFDAKYPDVPWCFYPHLKKGTGECAMNVKERQNCGYAGISVKECETKGCCFDAKYPDVPWCFHPQLENAPCRCNVDPKTRRNCGPPGITAEQCENGGCCFSSEVPGVPWCFAPLAKKWPREDTTSNRHGMIHLFSTPFSERKRWFYLENA